Protein AF-A0A2D0NG45-F1 (afdb_monomer)

Solvent-accessible surface area (backbone atoms only — not comparable to full-atom values): 12775 Å² total; per-residue (Å²): 138,82,84,79,79,79,80,76,73,77,79,76,79,63,50,71,65,56,56,46,46,62,44,30,75,72,73,45,82,71,56,93,88,76,70,58,98,62,49,71,44,43,35,77,90,55,37,21,38,36,38,49,46,68,80,53,95,92,46,55,39,34,43,38,39,36,26,53,42,72,30,75,86,56,27,34,40,38,42,38,33,40,39,36,34,74,92,72,42,72,50,77,46,76,50,39,29,43,33,50,67,84,65,83,57,78,44,82,49,59,64,80,76,32,43,61,94,76,59,77,73,78,31,42,72,60,64,62,46,58,57,52,50,60,73,45,43,69,57,42,19,74,74,72,68,34,88,83,57,49,73,67,54,55,47,60,63,34,40,44,85,42,73,48,74,35,70,66,80,64,48,34,41,35,33,73,44,77,38,60,65,63,63,49,74,76,41,91,66,55,70,75,60,43,50,42,63,72,60,50,56,44,69,47,57,24,42,57,38,38,83,80,64,24,38,36,79,111

Radius of gyration: 21.68 Å; Cα contacts (8 Å, |Δi|>4): 377; chains: 1; bounding box: 65×56×52 Å

Structure (mmCIF, N/CA/C/O backbone):
data_AF-A0A2D0NG45-F1
#
_entry.id   AF-A0A2D0NG45-F1
#
loop_
_atom_site.group_PDB
_atom_site.id
_atom_site.type_symbol
_atom_site.label_atom_id
_atom_site.label_alt_id
_atom_site.label_comp_id
_atom_site.label_asym_id
_atom_site.label_entity_id
_atom_site.label_seq_id
_atom_site.pdbx_PDB_ins_code
_atom_site.Cartn_x
_atom_site.Cartn_y
_atom_site.Cartn_z
_atom_site.occupancy
_atom_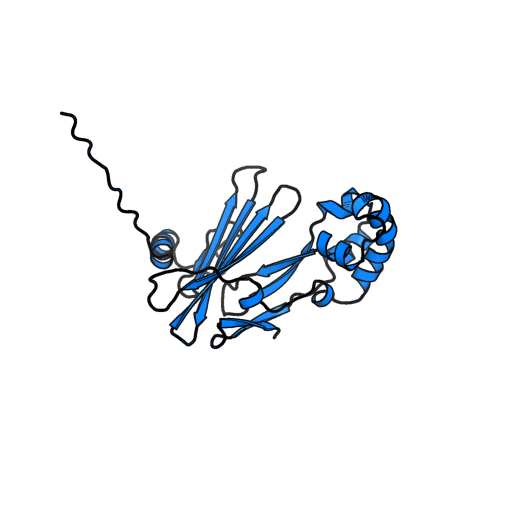site.B_iso_or_equiv
_atom_site.auth_seq_id
_atom_site.auth_comp_id
_atom_site.auth_asym_id
_atom_site.auth_atom_id
_atom_site.pdbx_PDB_model_num
ATOM 1 N N . MET A 1 1 ? -47.479 38.203 6.659 1.00 36.50 1 MET A N 1
ATOM 2 C CA . MET A 1 1 ? -46.728 37.553 7.752 1.00 36.50 1 MET A CA 1
ATOM 3 C C . MET A 1 1 ? -46.533 36.099 7.355 1.00 36.50 1 MET A C 1
ATOM 5 O O . MET A 1 1 ? -47.468 35.320 7.465 1.00 36.50 1 MET A O 1
ATOM 9 N N . ILE A 1 2 ? -45.390 35.780 6.748 1.00 37.22 2 ILE A N 1
ATOM 10 C CA . ILE A 1 2 ? -45.060 34.430 6.272 1.00 37.22 2 ILE A CA 1
ATOM 11 C C . ILE A 1 2 ? -44.256 33.771 7.392 1.00 37.22 2 ILE A C 1
ATOM 13 O O . ILE A 1 2 ? -43.159 34.231 7.702 1.00 37.22 2 ILE A O 1
ATOM 17 N N . LEU A 1 3 ? -44.827 32.751 8.038 1.00 32.59 3 LEU A N 1
ATOM 18 C CA . LEU A 1 3 ? -44.080 31.882 8.944 1.00 32.59 3 LEU A CA 1
ATOM 19 C C . LEU A 1 3 ? -43.111 31.044 8.101 1.00 32.59 3 LEU A C 1
ATOM 21 O O . LEU A 1 3 ? -43.517 30.101 7.426 1.00 32.59 3 LEU A O 1
ATOM 25 N N . LEU A 1 4 ? -41.830 31.402 8.143 1.00 34.19 4 LEU A N 1
ATOM 26 C CA . LEU A 1 4 ? -40.734 30.524 7.750 1.00 34.19 4 LEU A CA 1
ATOM 27 C C . LEU A 1 4 ? -40.614 29.428 8.814 1.00 34.19 4 LEU A C 1
ATOM 29 O O . LEU A 1 4 ? -40.060 29.651 9.888 1.00 34.19 4 LEU A O 1
ATOM 33 N N . PHE A 1 5 ? -41.157 28.246 8.524 1.00 33.88 5 PHE A N 1
ATOM 34 C CA . PHE A 1 5 ? -40.778 27.035 9.243 1.00 33.88 5 PHE A CA 1
ATOM 35 C C . PHE A 1 5 ? -39.359 26.668 8.812 1.00 33.88 5 PHE A C 1
ATOM 37 O O . PHE A 1 5 ? -39.148 26.069 7.759 1.00 33.88 5 PHE A O 1
ATOM 44 N N . SER A 1 6 ? -38.378 27.051 9.628 1.00 31.81 6 SER A N 1
ATOM 45 C CA . SER A 1 6 ? -37.052 26.444 9.593 1.00 31.81 6 SER A CA 1
ATOM 46 C C . SER A 1 6 ? -37.212 24.966 9.925 1.00 31.81 6 SER A C 1
ATOM 48 O O . SER A 1 6 ? -37.380 24.591 11.085 1.00 31.81 6 SER A O 1
ATOM 50 N N . ILE A 1 7 ? -37.189 24.120 8.899 1.00 34.59 7 ILE A N 1
ATOM 51 C CA . ILE A 1 7 ? -37.040 22.680 9.072 1.00 34.59 7 ILE A CA 1
ATOM 52 C C . ILE A 1 7 ? -35.588 22.471 9.504 1.00 34.59 7 ILE A C 1
ATOM 54 O O . ILE A 1 7 ? -34.683 22.345 8.685 1.00 34.59 7 ILE A O 1
ATOM 58 N N . HIS A 1 8 ? -35.344 22.505 10.811 1.00 29.56 8 HIS A N 1
ATOM 59 C CA . HIS A 1 8 ? -34.147 21.903 11.369 1.00 29.56 8 HIS A CA 1
ATOM 60 C C . HIS A 1 8 ? -34.310 20.396 11.213 1.00 29.56 8 HIS A C 1
ATOM 62 O O . HIS A 1 8 ? -34.941 19.751 12.042 1.00 29.56 8 HIS A O 1
ATOM 68 N N . THR A 1 9 ? -33.781 19.828 10.131 1.00 33.53 9 THR A N 1
ATOM 69 C CA . THR A 1 9 ? -33.411 18.415 10.142 1.00 33.53 9 THR A CA 1
ATOM 70 C C . THR A 1 9 ? -32.289 18.279 11.166 1.00 33.53 9 THR A C 1
ATOM 72 O O . THR A 1 9 ? -31.204 18.813 10.915 1.00 33.53 9 THR A O 1
ATOM 75 N N . PRO A 1 10 ? -32.513 17.638 12.329 1.00 35.47 10 PRO A N 1
ATOM 76 C CA . PRO A 1 10 ? -31.404 17.273 13.187 1.00 35.47 10 PRO A CA 1
ATOM 77 C C . PRO A 1 10 ? -30.488 16.385 12.348 1.00 35.47 10 PRO A C 1
ATOM 79 O O . PRO A 1 10 ? -30.903 15.336 11.855 1.00 35.47 10 PRO A O 1
ATOM 82 N N . GLY A 1 11 ? -29.263 16.851 12.114 1.00 31.38 11 GLY A N 1
ATOM 83 C CA . GLY A 1 11 ? -28.215 16.006 11.573 1.00 31.38 11 GLY A CA 1
ATOM 84 C C . GLY A 1 11 ? -27.980 14.904 12.591 1.00 31.38 11 GLY A C 1
ATOM 85 O O . GLY A 1 11 ? -27.316 15.128 13.599 1.00 31.38 11 GLY A O 1
ATOM 86 N N . PHE A 1 12 ? -28.583 13.739 12.374 1.00 35.41 12 PHE A N 1
ATOM 87 C CA . PHE A 1 12 ? -28.222 12.545 13.111 1.00 35.41 12 PHE A CA 1
ATOM 88 C C . PHE A 1 12 ? -26.786 12.222 12.706 1.00 35.41 12 PHE A C 1
ATOM 90 O O . PHE A 1 12 ? -26.551 11.626 11.657 1.00 35.41 12 PHE A O 1
ATOM 97 N N . SER A 1 13 ? -25.811 12.637 13.515 1.00 36.00 13 SER A N 1
ATOM 98 C CA . SER A 1 13 ? -24.505 11.992 13.494 1.00 36.00 13 SER A CA 1
ATOM 99 C C . SER A 1 13 ? -24.720 10.589 14.060 1.00 36.00 13 SER A C 1
ATOM 101 O O . SER A 1 13 ? -24.545 10.361 15.255 1.00 36.00 13 SER A O 1
ATOM 103 N N . GLN A 1 14 ? -25.200 9.661 13.234 1.00 41.62 14 GLN A N 1
ATOM 104 C CA . GLN A 1 14 ? -25.139 8.253 13.598 1.00 41.62 14 GLN A CA 1
ATOM 105 C C . GLN A 1 14 ? -23.666 7.924 13.782 1.00 41.62 14 GLN A C 1
ATOM 107 O O . GLN A 1 14 ? -22.836 8.224 12.916 1.00 41.62 14 GLN A O 1
ATOM 112 N N . ASN A 1 15 ? -23.324 7.373 14.942 1.00 48.88 15 ASN A N 1
ATOM 113 C CA . ASN A 1 15 ? -21.961 6.921 15.150 1.00 48.88 15 ASN A CA 1
ATOM 114 C C . ASN A 1 15 ? -21.690 5.812 14.106 1.00 48.88 15 ASN A C 1
ATOM 116 O O . ASN A 1 15 ? -22.602 5.065 13.754 1.00 48.88 15 ASN A O 1
ATOM 120 N N . ILE A 1 16 ? -20.470 5.701 13.571 1.00 51.16 16 ILE A N 1
ATOM 121 C CA . ILE A 1 16 ? -20.185 4.742 12.487 1.00 51.16 16 ILE A CA 1
ATOM 122 C C . ILE A 1 16 ? -20.578 3.301 12.851 1.00 51.16 16 ILE A C 1
ATOM 124 O O . ILE A 1 16 ? -21.025 2.565 11.985 1.00 51.16 16 ILE A O 1
ATOM 128 N N . LEU A 1 17 ? -20.512 2.921 14.131 1.00 54.88 17 LEU A N 1
ATOM 129 C CA . LEU A 1 17 ? -21.015 1.634 14.607 1.00 54.88 17 LEU A CA 1
ATOM 130 C C . LEU A 1 17 ? -22.538 1.545 14.549 1.00 54.88 17 LEU A C 1
ATOM 132 O O . LEU A 1 17 ? -23.020 0.505 14.163 1.00 54.88 17 LEU A O 1
ATOM 136 N N . GLU A 1 18 ? -23.301 2.592 14.867 1.00 52.44 18 GLU A N 1
ATOM 137 C CA . GLU A 1 18 ? -24.770 2.581 14.718 1.00 52.44 18 GLU A CA 1
ATOM 138 C C . GLU A 1 18 ? -25.193 2.467 13.250 1.00 52.44 18 GLU A C 1
ATOM 140 O O . GLU A 1 18 ? -26.093 1.696 12.925 1.00 52.44 18 GLU A O 1
ATOM 145 N N . ALA A 1 19 ? -24.522 3.193 12.351 1.00 53.78 19 ALA A N 1
ATOM 146 C CA . ALA A 1 19 ? -24.776 3.092 10.915 1.00 53.78 19 ALA A CA 1
ATOM 147 C C . ALA A 1 19 ? -24.388 1.709 10.365 1.00 53.78 19 ALA A C 1
ATOM 149 O O . ALA A 1 19 ? -25.093 1.158 9.518 1.00 53.78 19 ALA A O 1
ATOM 150 N N . LEU A 1 20 ? -23.284 1.137 10.856 1.00 58.19 20 LEU A N 1
ATOM 151 C CA . LEU A 1 20 ? -22.870 -0.218 10.507 1.00 58.19 20 LEU A CA 1
ATOM 152 C C . LEU A 1 20 ? -23.780 -1.276 11.146 1.00 58.19 20 LEU A C 1
ATOM 154 O O . LEU A 1 20 ? -24.064 -2.247 10.471 1.00 58.19 20 LEU A O 1
ATOM 158 N N . THR A 1 21 ? -24.302 -1.082 12.361 1.00 60.78 21 THR A N 1
ATOM 159 C CA . THR A 1 21 ? -25.275 -1.984 13.010 1.00 60.78 21 THR A CA 1
ATOM 160 C C . THR A 1 21 ? -26.594 -2.016 12.262 1.00 60.78 21 THR A C 1
ATOM 162 O O . THR A 1 21 ? -27.093 -3.095 11.975 1.00 60.78 21 THR A O 1
ATOM 165 N N . LEU A 1 22 ? -27.119 -0.863 11.845 1.00 55.16 22 LEU A N 1
ATOM 166 C CA . LEU A 1 22 ? -28.322 -0.824 11.010 1.00 55.16 22 LEU A CA 1
ATOM 167 C C . LEU A 1 22 ? -28.127 -1.559 9.680 1.00 55.16 22 LEU A C 1
ATOM 169 O O . LEU A 1 22 ? -29.061 -2.169 9.168 1.00 55.16 22 LEU A O 1
ATOM 173 N N . LYS A 1 23 ? -26.921 -1.500 9.105 1.00 55.75 23 LYS A N 1
ATOM 174 C CA . LYS A 1 23 ? -26.601 -2.254 7.893 1.00 55.75 23 LYS A CA 1
ATOM 175 C C . LYS A 1 23 ? -26.339 -3.740 8.170 1.00 55.75 23 LYS A C 1
ATOM 177 O O . LYS A 1 23 ? -26.770 -4.560 7.375 1.00 55.75 23 LYS A O 1
ATOM 182 N N . ASP A 1 24 ? -25.685 -4.095 9.268 1.00 58.16 24 ASP A N 1
ATOM 183 C CA . ASP A 1 24 ? -25.465 -5.482 9.704 1.00 58.16 24 ASP A CA 1
ATOM 184 C C . ASP A 1 24 ? -26.805 -6.200 9.926 1.00 58.16 24 ASP A C 1
ATOM 186 O O . ASP A 1 24 ? -27.010 -7.304 9.444 1.00 58.16 24 ASP A O 1
ATOM 190 N N . GLU A 1 25 ? -27.789 -5.519 10.518 1.00 59.47 25 GLU A N 1
ATOM 191 C CA . GLU A 1 25 ? -29.164 -6.025 10.644 1.00 59.47 25 GLU A CA 1
ATOM 192 C C . GLU A 1 25 ? -29.860 -6.250 9.285 1.00 59.47 25 GLU A C 1
ATOM 194 O O . GLU A 1 25 ? -30.754 -7.090 9.183 1.00 59.47 25 GLU A O 1
ATOM 199 N N . LEU A 1 26 ? -29.463 -5.514 8.239 1.00 57.31 26 LEU A N 1
ATOM 200 C CA . LEU A 1 26 ? -30.004 -5.635 6.878 1.00 57.31 26 LEU A CA 1
ATOM 201 C C . LEU A 1 26 ? -29.315 -6.730 6.051 1.00 57.31 26 LEU A C 1
ATOM 203 O O . LEU A 1 26 ? -29.982 -7.372 5.241 1.00 57.31 26 LEU A O 1
ATOM 207 N N . PHE A 1 27 ? -28.002 -6.911 6.214 1.00 56.34 27 PHE A N 1
ATOM 208 C CA . PHE A 1 27 ? -27.191 -7.836 5.410 1.00 56.34 27 PHE A CA 1
ATOM 209 C C . PHE A 1 27 ? -26.902 -9.172 6.115 1.00 56.34 27 PHE A C 1
ATOM 211 O O . PHE A 1 27 ? -26.646 -10.162 5.434 1.00 56.34 27 PHE A O 1
ATOM 218 N N . GLY A 1 28 ? -27.019 -9.225 7.444 1.00 54.75 28 GLY A N 1
ATOM 219 C CA . GLY A 1 28 ? -26.651 -10.371 8.275 1.00 54.75 28 GLY A CA 1
ATOM 220 C C . GLY A 1 28 ? -25.153 -10.428 8.598 1.00 54.75 28 GLY A C 1
ATOM 221 O O . GLY A 1 28 ? -24.341 -9.755 7.967 1.00 54.75 28 GLY A O 1
ATOM 222 N N . GLU A 1 29 ? -24.793 -11.255 9.588 1.00 58.62 29 GLU A N 1
ATOM 223 C CA . GLU A 1 29 ? -23.395 -11.495 9.975 1.00 58.62 29 GLU A CA 1
ATOM 224 C C . GLU A 1 29 ? -22.628 -12.128 8.801 1.00 58.62 29 GLU A C 1
ATOM 226 O O . GLU A 1 29 ? -23.109 -13.074 8.173 1.00 58.62 29 GLU A O 1
ATOM 231 N N . TYR A 1 30 ? -21.425 -11.627 8.508 1.00 52.31 30 TYR A N 1
ATOM 232 C CA . TYR A 1 30 ? -20.577 -12.200 7.463 1.00 52.31 30 TYR A CA 1
ATOM 233 C C . TYR A 1 30 ? -20.216 -13.667 7.754 1.00 52.31 30 TYR A C 1
ATOM 235 O O . TYR A 1 30 ? -19.603 -13.983 8.779 1.00 52.31 30 TYR A O 1
ATOM 243 N N . VAL A 1 31 ? -20.514 -14.552 6.796 1.00 56.91 31 VAL A N 1
ATOM 244 C CA . VAL A 1 31 ? -20.106 -15.963 6.803 1.00 56.91 31 VAL A CA 1
ATOM 245 C C . VAL A 1 31 ? -19.063 -16.203 5.711 1.00 56.91 31 VAL A C 1
ATOM 247 O O . VAL A 1 31 ? -19.275 -15.943 4.526 1.00 56.91 31 VAL A O 1
ATOM 250 N N . GLU A 1 32 ? -17.901 -16.708 6.121 1.00 48.88 32 GLU A N 1
ATOM 251 C CA . GLU A 1 32 ? -16.775 -16.975 5.226 1.00 48.88 32 GLU A CA 1
ATOM 252 C C . GLU A 1 32 ? -17.145 -18.007 4.146 1.00 48.88 32 GLU A C 1
ATOM 254 O O . GLU A 1 32 ? -17.607 -19.103 4.456 1.00 48.88 32 GLU A O 1
ATOM 259 N N . GLY A 1 33 ? -16.911 -17.657 2.875 1.00 50.66 33 GLY A N 1
ATOM 260 C CA . GLY A 1 33 ? -17.204 -18.512 1.718 1.00 50.66 33 GLY A CA 1
ATOM 261 C C . GLY A 1 33 ? -18.573 -18.286 1.065 1.00 50.66 33 GLY A C 1
ATOM 262 O O . GLY A 1 33 ? -18.826 -18.868 0.012 1.00 50.66 33 GLY A O 1
ATOM 263 N N . GLU A 1 34 ? -19.423 -17.431 1.640 1.00 51.91 34 GLU A N 1
ATOM 264 C CA . GLU A 1 34 ? -20.732 -17.083 1.063 1.00 51.91 34 GLU A CA 1
ATOM 265 C C . GLU A 1 34 ? -20.723 -15.761 0.280 1.00 51.91 34 GLU A C 1
ATOM 267 O O . GLU A 1 34 ? -21.622 -15.526 -0.525 1.00 51.91 34 GLU A O 1
ATOM 272 N N . ALA A 1 35 ? -19.697 -14.923 0.469 1.00 53.97 35 ALA A N 1
ATOM 273 C CA . ALA A 1 35 ? -19.588 -13.626 -0.192 1.00 53.97 35 ALA A CA 1
ATOM 274 C C . ALA A 1 35 ? -18.710 -13.674 -1.453 1.00 53.97 35 ALA A C 1
ATOM 276 O O . ALA A 1 35 ? -17.669 -14.332 -1.513 1.00 53.97 35 ALA A O 1
ATOM 277 N N . THR A 1 36 ? -19.132 -12.929 -2.464 1.00 57.03 36 THR A N 1
ATOM 278 C CA . THR A 1 36 ? -18.406 -12.650 -3.701 1.00 57.03 36 THR A CA 1
ATOM 279 C C . THR A 1 36 ? -17.591 -11.362 -3.576 1.00 57.03 36 THR A C 1
ATOM 281 O O . THR A 1 36 ? -17.810 -10.547 -2.684 1.00 57.03 36 THR A O 1
ATOM 284 N N . SER A 1 37 ? -16.670 -11.121 -4.515 1.00 58.72 37 SER A N 1
ATOM 285 C CA . SER A 1 37 ? -15.814 -9.921 -4.529 1.00 58.72 37 SER A CA 1
ATOM 286 C C . SER A 1 37 ? -16.565 -8.588 -4.686 1.00 58.72 37 SER A C 1
ATOM 288 O O . SER A 1 37 ? -15.933 -7.535 -4.702 1.00 58.72 37 SER A O 1
ATOM 290 N N . THR A 1 38 ? -17.884 -8.619 -4.891 1.00 64.19 38 THR A N 1
ATOM 291 C CA . THR A 1 38 ? -18.733 -7.433 -5.073 1.00 64.19 38 THR A CA 1
ATOM 292 C C . THR A 1 38 ? -19.719 -7.205 -3.934 1.00 64.19 38 THR A C 1
ATOM 294 O O . THR A 1 38 ? -20.451 -6.214 -3.960 1.00 64.19 38 THR A O 1
ATOM 297 N N . ASP A 1 39 ? -19.765 -8.105 -2.953 1.00 62.44 39 ASP A N 1
ATOM 298 C CA . ASP A 1 39 ? -20.687 -7.975 -1.832 1.00 62.44 39 ASP A CA 1
ATOM 299 C C . ASP A 1 39 ? -20.207 -6.916 -0.835 1.00 62.44 39 ASP A C 1
ATOM 301 O O . ASP A 1 39 ? -19.023 -6.595 -0.729 1.00 62.44 39 ASP A O 1
ATOM 305 N N . THR A 1 40 ? -21.156 -6.324 -0.109 1.00 74.81 40 THR A N 1
ATOM 306 C CA . THR A 1 40 ? -20.827 -5.479 1.043 1.00 74.81 40 THR A CA 1
ATOM 307 C C . THR A 1 40 ? -20.609 -6.387 2.243 1.00 74.81 40 THR A C 1
ATOM 309 O O . THR A 1 40 ? -21.522 -7.110 2.632 1.00 74.81 40 THR A O 1
ATOM 312 N N . ILE A 1 41 ? -19.420 -6.331 2.836 1.00 67.75 41 ILE A N 1
ATOM 313 C CA . ILE A 1 41 ? -19.073 -7.093 4.034 1.00 67.75 41 ILE A CA 1
ATOM 314 C C . ILE A 1 41 ? -19.123 -6.154 5.231 1.00 67.75 41 ILE A C 1
ATOM 316 O O . ILE A 1 41 ? -18.505 -5.087 5.240 1.00 67.75 41 ILE A O 1
ATOM 320 N N . ILE A 1 42 ? -19.843 -6.570 6.266 1.00 74.12 42 ILE A N 1
ATOM 321 C CA . ILE A 1 42 ? -19.881 -5.888 7.554 1.00 74.12 42 ILE A CA 1
ATOM 322 C C . ILE A 1 42 ? -19.556 -6.935 8.609 1.00 74.12 42 ILE A C 1
ATOM 324 O O . ILE A 1 42 ? -20.265 -7.921 8.756 1.00 74.12 42 ILE A O 1
ATOM 328 N N . ASP A 1 43 ? -18.445 -6.741 9.312 1.00 67.44 43 ASP A N 1
ATOM 329 C CA . ASP A 1 43 ? -18.022 -7.606 10.408 1.00 67.44 43 ASP A CA 1
ATOM 330 C C . ASP A 1 43 ? -17.783 -6.727 11.632 1.00 67.44 43 ASP A C 1
ATOM 332 O O . ASP A 1 43 ? -16.671 -6.285 11.943 1.00 67.44 43 ASP A O 1
ATOM 336 N N . LEU A 1 44 ? -18.878 -6.425 12.330 1.00 70.00 44 LEU A N 1
ATOM 337 C CA . LEU A 1 44 ? -18.851 -5.585 13.524 1.00 70.00 44 LEU A CA 1
ATOM 338 C C . LEU A 1 44 ? -17.991 -6.176 14.638 1.00 70.00 44 LEU A C 1
ATOM 340 O O . LEU A 1 44 ? -17.405 -5.429 15.426 1.00 70.00 44 LEU A O 1
ATOM 344 N N . ARG A 1 45 ? -17.916 -7.509 14.715 1.00 70.06 45 ARG A N 1
ATOM 345 C CA . ARG A 1 45 ? -17.162 -8.219 15.746 1.00 70.06 45 ARG A CA 1
ATOM 346 C C . ARG A 1 45 ? -15.666 -7.967 15.602 1.00 70.06 45 ARG A C 1
ATOM 348 O O . ARG A 1 45 ? -14.996 -7.765 16.615 1.00 70.06 45 ARG A O 1
ATOM 355 N N . ASN A 1 46 ? -15.163 -7.963 14.371 1.00 69.62 46 ASN A N 1
ATOM 356 C CA . ASN A 1 46 ? -13.765 -7.660 14.070 1.00 69.62 46 ASN A CA 1
ATOM 357 C C . ASN A 1 46 ? -13.527 -6.176 13.743 1.00 69.62 46 ASN A C 1
ATOM 359 O O . ASN A 1 46 ? -12.387 -5.764 13.549 1.00 69.62 46 ASN A O 1
ATOM 363 N N . GLY A 1 47 ? -14.583 -5.356 13.744 1.00 75.31 47 GLY A N 1
ATOM 364 C CA . GLY A 1 47 ? -14.496 -3.927 13.463 1.00 75.31 47 GLY A CA 1
ATOM 365 C C . GLY A 1 47 ? -14.110 -3.640 12.014 1.00 75.31 47 GLY A C 1
ATOM 366 O O . GLY A 1 47 ? -13.367 -2.688 11.772 1.00 75.31 47 GLY A O 1
ATOM 367 N N . TYR A 1 48 ? -14.588 -4.467 11.083 1.00 80.75 48 TYR A N 1
ATOM 368 C CA . TYR A 1 48 ? -14.258 -4.410 9.666 1.00 80.75 48 TYR A CA 1
ATOM 369 C C . TYR A 1 48 ? -15.481 -4.086 8.801 1.00 80.75 48 TYR A C 1
ATOM 371 O O . TYR A 1 48 ? -16.610 -4.494 9.084 1.00 80.75 48 TYR A O 1
ATOM 379 N N . TYR A 1 49 ? -15.237 -3.343 7.728 1.00 81.88 49 TYR A N 1
ATOM 380 C CA . TYR A 1 49 ? -16.212 -3.010 6.700 1.00 81.88 49 TYR A CA 1
ATOM 381 C C . TYR A 1 49 ? -15.549 -3.067 5.329 1.00 81.88 49 TYR A C 1
ATOM 383 O O . TYR A 1 49 ? -14.449 -2.546 5.158 1.00 81.88 49 TYR A O 1
ATOM 391 N N . GLU A 1 50 ? -16.254 -3.610 4.345 1.00 79.44 50 GLU A N 1
ATOM 392 C CA . GLU A 1 50 ? -15.892 -3.551 2.936 1.00 79.44 50 GLU A CA 1
ATOM 393 C C . GLU A 1 50 ? -17.131 -3.266 2.093 1.00 79.44 50 GLU A C 1
ATOM 395 O O . GLU A 1 50 ? -18.204 -3.819 2.324 1.00 79.44 50 GLU A O 1
ATOM 400 N N . ALA A 1 51 ? -16.993 -2.394 1.101 1.00 82.44 51 ALA A N 1
ATOM 401 C CA . ALA A 1 51 ? -18.031 -2.181 0.110 1.00 82.44 51 ALA A CA 1
ATOM 402 C C . ALA A 1 51 ? -17.444 -1.949 -1.271 1.00 82.44 51 ALA A C 1
ATOM 404 O O . ALA A 1 51 ? -16.593 -1.075 -1.474 1.00 82.44 51 ALA A O 1
ATOM 405 N N . TYR A 1 52 ? -17.997 -2.683 -2.224 1.00 79.25 52 TYR A N 1
ATOM 406 C CA . TYR A 1 52 ? -17.774 -2.492 -3.639 1.00 79.25 52 TYR A CA 1
ATOM 407 C C . TYR A 1 52 ? -18.865 -1.596 -4.236 1.00 79.25 52 TYR A C 1
ATOM 409 O O . TYR A 1 52 ? -20.052 -1.737 -3.945 1.00 79.25 52 TYR A O 1
ATOM 417 N N . ALA A 1 53 ? -18.463 -0.660 -5.089 1.00 79.94 53 ALA A N 1
ATOM 418 C CA . ALA A 1 53 ? -19.368 0.138 -5.899 1.00 79.94 53 ALA A CA 1
ATOM 419 C C . ALA A 1 53 ? -18.889 0.145 -7.353 1.00 79.94 53 ALA A C 1
ATOM 421 O O . ALA A 1 53 ? -17.747 0.505 -7.635 1.00 79.94 53 ALA A O 1
ATOM 422 N N . SER A 1 54 ? -19.790 -0.199 -8.272 1.00 74.44 54 SER A N 1
ATOM 423 C CA . SER A 1 54 ? -19.629 0.027 -9.708 1.00 74.44 54 SER A CA 1
ATOM 424 C C . SER A 1 54 ? -20.714 0.997 -10.158 1.00 74.44 54 SER A C 1
ATOM 426 O O . SER A 1 54 ? -21.887 0.791 -9.844 1.00 74.44 54 SER A O 1
ATOM 428 N N . LEU A 1 55 ? -20.332 2.078 -10.841 1.00 66.62 55 LEU A N 1
ATOM 429 C CA . LEU A 1 55 ? -21.289 3.095 -11.291 1.00 66.62 55 LEU A CA 1
ATOM 430 C C . LEU A 1 55 ? -21.985 2.738 -12.619 1.00 66.62 55 LEU A C 1
ATOM 432 O O . LEU A 1 55 ? -22.862 3.485 -13.043 1.00 66.62 55 LEU A O 1
ATOM 436 N N . GLY A 1 56 ? -21.680 1.575 -13.210 1.00 55.53 56 GLY A N 1
ATOM 437 C CA . GLY A 1 56 ? -22.253 1.127 -14.478 1.00 55.53 56 GLY A CA 1
ATOM 438 C C . GLY A 1 56 ? -21.304 0.248 -15.297 1.00 55.53 56 GLY A C 1
ATOM 439 O O . GLY A 1 56 ? -20.202 -0.106 -14.871 1.00 55.53 56 GLY A O 1
ATOM 440 N N . ALA A 1 57 ? -21.758 -0.163 -16.483 1.00 49.59 57 ALA A N 1
ATOM 441 C CA . ALA A 1 57 ? -20.955 -0.968 -17.400 1.00 49.59 57 ALA A CA 1
ATOM 442 C C . ALA A 1 57 ? -19.875 -0.092 -18.053 1.00 49.59 57 ALA A C 1
ATOM 444 O O . ALA A 1 57 ? -20.190 0.772 -18.867 1.00 49.59 57 ALA A O 1
ATOM 445 N N . GLY A 1 58 ? -18.610 -0.340 -17.705 1.00 57.06 58 GLY A N 1
ATOM 446 C CA . GLY A 1 58 ? -17.487 0.488 -18.148 1.00 57.06 58 GLY A CA 1
ATOM 447 C C . GLY A 1 58 ? -17.270 1.733 -17.290 1.00 57.06 58 GLY A C 1
ATOM 448 O O . GLY A 1 58 ? -16.725 2.703 -17.801 1.00 57.06 58 GLY A O 1
ATOM 449 N N . ASP A 1 59 ? -17.688 1.713 -16.019 1.00 59.66 59 ASP A N 1
ATOM 450 C CA . ASP A 1 59 ? -17.472 2.809 -15.074 1.00 59.66 59 ASP A CA 1
ATOM 451 C C . ASP A 1 59 ? -16.346 2.550 -14.061 1.00 59.66 59 ASP A C 1
ATOM 453 O O . ASP A 1 59 ? -15.891 1.420 -13.864 1.00 59.66 59 ASP A O 1
ATOM 457 N N . LYS A 1 60 ? -15.921 3.624 -13.379 1.00 62.22 60 LYS A N 1
ATOM 458 C CA . LYS A 1 60 ? -14.963 3.572 -12.269 1.00 62.22 60 LYS A CA 1
ATOM 459 C C . LYS A 1 60 ? -15.467 2.619 -11.184 1.00 62.22 60 LYS A C 1
ATOM 461 O O . LYS A 1 60 ? -16.506 2.862 -10.566 1.00 62.22 60 LYS A O 1
ATOM 466 N N . THR A 1 61 ? -14.711 1.559 -10.920 1.00 71.88 61 THR A N 1
ATOM 467 C CA . THR A 1 61 ? -14.964 0.658 -9.791 1.00 71.88 61 THR A CA 1
ATOM 468 C C . THR A 1 61 ? -14.295 1.209 -8.544 1.00 71.88 61 THR A C 1
ATOM 470 O O . THR A 1 61 ? -13.123 1.590 -8.602 1.00 71.88 61 THR A O 1
ATOM 473 N N . ILE A 1 62 ? -15.014 1.229 -7.424 1.00 79.25 62 ILE A N 1
ATOM 474 C CA . ILE A 1 62 ? -14.506 1.710 -6.142 1.00 79.25 62 ILE A CA 1
ATOM 475 C C . ILE A 1 62 ? -14.653 0.607 -5.097 1.00 79.25 62 ILE A C 1
ATOM 477 O O . ILE A 1 62 ? -15.764 0.152 -4.834 1.00 79.25 62 ILE A O 1
ATOM 481 N N . LEU A 1 63 ? -13.545 0.230 -4.466 1.00 82.25 63 LEU A N 1
ATOM 482 C CA . LEU A 1 63 ? -13.524 -0.597 -3.264 1.00 82.25 63 LEU A CA 1
ATOM 483 C C . LEU A 1 63 ? -13.226 0.303 -2.066 1.00 82.25 63 LEU A C 1
ATOM 485 O O . LEU A 1 63 ? -12.267 1.072 -2.087 1.00 82.25 63 LEU A O 1
ATOM 489 N N . ARG A 1 64 ? -14.051 0.220 -1.026 1.00 85.56 64 ARG A N 1
ATOM 490 C CA . ARG A 1 64 ? -13.839 0.931 0.238 1.00 85.56 64 ARG A CA 1
ATOM 491 C C . ARG A 1 64 ? -13.699 -0.086 1.346 1.00 85.56 64 ARG A C 1
ATOM 493 O O . ARG A 1 64 ? -14.596 -0.907 1.494 1.00 85.56 64 ARG A O 1
ATOM 500 N N . GLN A 1 65 ? -12.639 0.007 2.134 1.00 87.62 65 GLN A N 1
ATOM 501 C CA . GLN A 1 65 ? -12.459 -0.834 3.311 1.00 87.62 65 GLN A CA 1
ATOM 502 C C . GLN A 1 65 ? -12.243 0.040 4.542 1.00 87.62 65 GLN A C 1
ATOM 504 O O . GLN A 1 65 ? -11.712 1.148 4.450 1.00 87.62 65 GLN A O 1
ATOM 509 N N . ALA A 1 66 ? -12.653 -0.452 5.704 1.00 87.56 66 ALA A N 1
ATOM 510 C CA . ALA A 1 66 ? -12.349 0.169 6.979 1.00 87.56 66 ALA A CA 1
ATOM 511 C C . ALA A 1 66 ? -12.060 -0.895 8.039 1.00 87.56 66 ALA A C 1
ATOM 513 O O . ALA A 1 66 ? -12.725 -1.925 8.073 1.00 87.56 66 ALA A O 1
ATOM 514 N N . ALA A 1 67 ? -11.086 -0.631 8.910 1.00 89.81 67 ALA A N 1
ATOM 515 C CA . ALA A 1 67 ? -10.719 -1.511 10.016 1.00 89.81 67 ALA A CA 1
ATOM 516 C C . ALA A 1 67 ? -10.462 -0.706 11.295 1.00 89.81 67 ALA A C 1
ATOM 518 O O . ALA A 1 67 ? -9.822 0.351 11.268 1.00 89.81 67 ALA A O 1
ATOM 519 N N . ILE A 1 68 ? -10.957 -1.214 12.424 1.00 89.38 68 ILE A N 1
ATOM 520 C CA . ILE A 1 68 ? -10.781 -0.616 13.749 1.00 89.38 68 ILE A CA 1
ATOM 521 C C . ILE A 1 68 ? -9.678 -1.347 14.517 1.00 89.38 68 ILE A C 1
ATOM 523 O O . ILE A 1 68 ? -9.754 -2.540 14.789 1.00 89.38 68 ILE A O 1
ATOM 527 N N . PHE A 1 69 ? -8.696 -0.583 14.981 1.00 91.88 69 PHE A N 1
ATOM 528 C CA . PHE A 1 69 ? -7.617 -1.034 15.846 1.00 91.88 69 PHE A CA 1
ATOM 529 C C . PHE A 1 69 ? -7.850 -0.510 17.266 1.00 91.88 69 PHE A C 1
ATOM 531 O O . PHE A 1 69 ? -8.053 0.685 17.493 1.00 91.88 69 PHE A O 1
ATOM 538 N N . HIS A 1 70 ? -7.857 -1.412 18.244 1.00 91.88 70 HIS A N 1
ATOM 539 C CA . HIS A 1 70 ? -8.130 -1.073 19.640 1.00 91.88 70 HIS A CA 1
ATOM 540 C C . HIS A 1 70 ? -6.850 -0.713 20.400 1.00 91.88 70 HIS A C 1
ATOM 542 O O . HIS A 1 70 ? -5.925 -1.527 20.469 1.00 91.88 70 HIS A O 1
ATOM 548 N N . ASN A 1 71 ? -6.840 0.461 21.037 1.00 94.81 71 ASN A N 1
ATOM 549 C CA . ASN A 1 71 ? -5.694 0.966 21.794 1.00 94.81 71 ASN A CA 1
ATOM 550 C C . ASN A 1 71 ? -5.769 0.586 23.271 1.00 94.81 71 ASN A C 1
ATOM 552 O O . ASN A 1 71 ? -6.847 0.368 23.829 1.00 94.81 71 ASN A O 1
ATOM 556 N N . GLN A 1 72 ? -4.611 0.556 23.932 1.00 95.38 72 GLN A N 1
ATOM 557 C CA . GLN A 1 72 ? -4.519 0.204 25.351 1.00 95.38 72 GLN A CA 1
ATOM 558 C C . GLN A 1 72 ? -5.229 1.214 26.271 1.00 95.38 72 GLN A C 1
ATOM 560 O O . GLN A 1 72 ? -5.749 0.835 27.318 1.00 95.38 72 GLN A O 1
ATOM 565 N N . ASP A 1 73 ? -5.293 2.489 25.882 1.00 93.69 73 ASP A N 1
ATOM 566 C CA . ASP A 1 73 ? -5.963 3.556 26.641 1.00 93.69 73 ASP A CA 1
ATOM 567 C C . ASP A 1 73 ? -7.495 3.594 26.441 1.00 93.69 73 ASP A C 1
ATOM 569 O O . ASP A 1 73 ? -8.194 4.423 27.031 1.00 93.69 73 ASP A O 1
ATOM 573 N N . GLY A 1 74 ? -8.038 2.684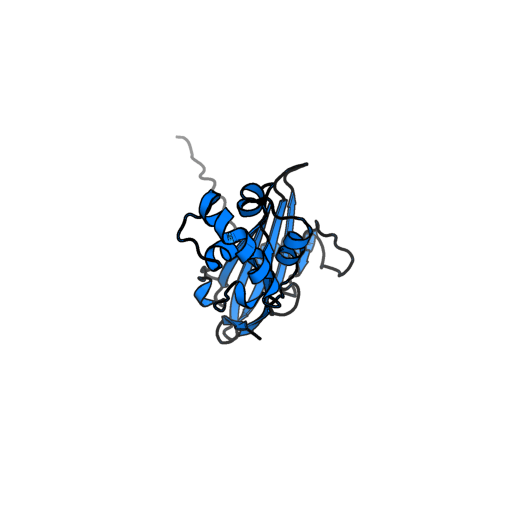 25.627 1.00 90.62 74 GLY A N 1
ATOM 574 C CA . GLY A 1 74 ? -9.457 2.611 25.289 1.00 90.62 74 GLY A CA 1
ATOM 575 C C . GLY A 1 74 ? -9.895 3.548 24.158 1.00 90.62 74 GLY A C 1
ATOM 576 O O . GLY A 1 74 ? -11.079 3.547 23.817 1.00 90.62 74 GLY A O 1
ATOM 577 N N . SER A 1 75 ? -8.976 4.319 23.567 1.00 92.19 75 SER A N 1
ATOM 578 C CA . SER A 1 75 ? -9.194 4.940 22.256 1.00 92.19 75 SER A CA 1
ATOM 579 C C . SER A 1 75 ? -9.155 3.883 21.143 1.00 92.19 75 SER A C 1
ATOM 581 O O . SER A 1 75 ? -8.888 2.698 21.374 1.00 92.19 75 SER A O 1
ATOM 583 N N . ARG A 1 76 ? -9.466 4.297 19.917 1.00 92.81 76 ARG A N 1
ATOM 584 C CA . ARG A 1 76 ? -9.408 3.450 18.727 1.00 92.81 76 ARG A CA 1
ATOM 585 C C . ARG A 1 76 ? -8.715 4.192 17.603 1.00 92.81 76 ARG A C 1
ATOM 587 O O . ARG A 1 76 ? -8.869 5.403 17.475 1.00 92.81 76 ARG A O 1
ATOM 594 N N . THR A 1 77 ? -8.027 3.446 16.764 1.00 93.56 77 THR A N 1
ATOM 595 C CA . THR A 1 77 ? -7.529 3.925 15.484 1.00 93.56 77 THR A CA 1
ATOM 596 C C . THR A 1 77 ? -8.386 3.316 14.384 1.00 93.56 77 THR A C 1
ATOM 598 O O . THR A 1 77 ? -8.631 2.116 14.387 1.00 93.56 77 THR A O 1
ATOM 601 N N . LEU A 1 78 ? -8.883 4.136 13.469 1.00 91.62 78 LEU A N 1
ATOM 602 C CA . LEU A 1 78 ? -9.673 3.717 12.316 1.00 91.62 78 LEU A CA 1
ATOM 603 C C . LEU A 1 78 ? -8.807 3.871 11.067 1.00 91.62 78 LEU A C 1
ATOM 605 O O . LEU A 1 78 ? -8.411 4.989 10.747 1.00 91.62 78 LEU A O 1
ATOM 609 N N . GLY A 1 79 ? -8.512 2.767 10.386 1.00 92.25 79 GLY A N 1
ATOM 610 C CA . GLY A 1 79 ? -7.942 2.784 9.040 1.00 92.25 79 GLY A CA 1
ATOM 611 C C . GLY A 1 79 ? -9.062 2.746 8.009 1.00 92.25 79 GLY A C 1
ATOM 612 O O . GLY A 1 79 ? -10.001 1.971 8.170 1.00 92.25 79 GLY A O 1
ATOM 613 N N . ILE A 1 80 ? -8.974 3.576 6.974 1.00 90.00 80 ILE A N 1
ATOM 614 C CA . ILE A 1 80 ? -9.894 3.597 5.833 1.00 90.00 80 ILE A CA 1
ATOM 615 C C . ILE A 1 80 ? -9.056 3.527 4.566 1.00 90.00 80 ILE A C 1
ATOM 617 O O . ILE A 1 80 ? -8.178 4.368 4.391 1.00 90.00 80 ILE A O 1
ATOM 621 N N . SER A 1 81 ? -9.341 2.572 3.685 1.00 90.75 81 SER A N 1
ATOM 622 C CA . SER A 1 81 ? -8.751 2.510 2.351 1.00 90.75 81 SER A CA 1
ATOM 623 C C . SER A 1 81 ? -9.817 2.707 1.275 1.00 90.75 81 SER A C 1
ATOM 625 O O . SER A 1 81 ? -10.956 2.245 1.394 1.00 90.75 81 SER A O 1
ATOM 627 N N . ILE A 1 82 ? -9.453 3.428 0.218 1.00 88.38 82 ILE A N 1
ATOM 628 C CA . ILE A 1 82 ? -10.266 3.635 -0.975 1.00 88.38 82 ILE A CA 1
ATOM 629 C C . ILE A 1 82 ? -9.403 3.254 -2.167 1.00 88.38 82 ILE A C 1
ATOM 631 O O . ILE A 1 82 ? -8.361 3.848 -2.412 1.00 88.38 82 ILE A O 1
ATOM 635 N N . THR A 1 83 ? -9.843 2.250 -2.911 1.00 86.25 83 THR A N 1
ATOM 636 C CA . THR A 1 83 ? -9.259 1.883 -4.198 1.00 86.25 83 THR A CA 1
ATOM 637 C C . THR A 1 83 ? -10.224 2.315 -5.285 1.00 86.25 83 THR A C 1
ATOM 639 O O . THR A 1 83 ? -11.397 1.948 -5.232 1.00 86.25 83 THR A O 1
ATOM 642 N N . SER A 1 84 ? -9.762 3.085 -6.264 1.00 84.38 84 SER A N 1
ATOM 643 C CA . SER A 1 84 ? -10.588 3.539 -7.385 1.00 84.38 84 SER A CA 1
ATOM 644 C C . SER A 1 84 ? -9.891 3.279 -8.711 1.00 84.38 84 SER A C 1
ATOM 646 O O . SER A 1 84 ? -8.715 3.580 -8.856 1.00 84.38 84 SER A O 1
ATOM 648 N N . TYR A 1 85 ? -10.605 2.700 -9.672 1.00 80.19 85 TYR A N 1
ATOM 649 C CA . TYR A 1 85 ? -10.095 2.502 -11.028 1.00 80.19 85 TYR A CA 1
ATOM 650 C C . TYR A 1 85 ? -10.442 3.704 -11.900 1.00 80.19 85 TYR A C 1
ATOM 652 O O . TYR A 1 85 ? -11.597 4.134 -11.908 1.00 80.19 85 TYR A O 1
ATOM 660 N N . ASP A 1 86 ? -9.479 4.232 -12.649 1.00 69.38 86 ASP A N 1
ATOM 661 C CA . ASP A 1 86 ? -9.680 5.368 -13.554 1.00 69.38 86 ASP A CA 1
ATOM 662 C C . ASP A 1 86 ? -9.639 4.998 -15.047 1.00 69.38 86 ASP A C 1
ATOM 664 O O . ASP A 1 86 ? -9.481 5.884 -15.883 1.00 69.38 86 ASP A O 1
ATOM 668 N N . PHE A 1 87 ? -9.853 3.713 -15.367 1.00 70.12 87 PHE A N 1
ATOM 669 C CA . PHE A 1 87 ? -9.726 3.096 -16.704 1.00 70.12 87 PHE A CA 1
ATOM 670 C C . PHE A 1 87 ? -8.308 2.820 -17.166 1.00 70.12 8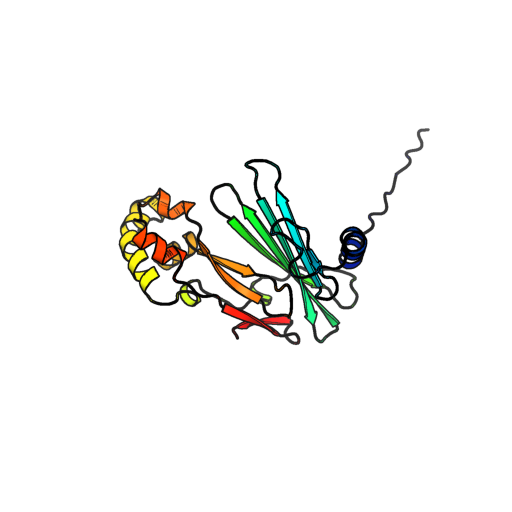7 PHE A C 1
ATOM 672 O O . PHE A 1 87 ? -8.114 2.263 -18.247 1.00 70.12 87 PHE A O 1
ATOM 679 N N . VAL A 1 88 ? -7.333 3.167 -16.338 1.00 71.12 88 VAL A N 1
ATOM 680 C CA . VAL A 1 88 ? -5.936 3.017 -16.684 1.00 71.12 88 VAL A CA 1
ATOM 681 C C . VAL A 1 88 ? -5.193 2.372 -15.525 1.00 71.12 88 VAL A C 1
ATOM 683 O O . VAL A 1 88 ? -4.690 1.264 -15.667 1.00 71.12 88 VAL A O 1
ATOM 686 N N . CYS A 1 89 ? -5.244 2.985 -14.348 1.00 77.50 89 CYS A N 1
ATOM 687 C CA . CYS A 1 89 ? -4.655 2.462 -13.131 1.00 77.50 89 CYS A CA 1
ATOM 688 C C . CYS A 1 89 ? -5.654 2.483 -11.974 1.00 77.50 89 CYS A C 1
ATOM 690 O O . CYS A 1 89 ? -6.719 3.105 -12.001 1.00 77.50 89 CYS A O 1
ATOM 692 N N . TYR A 1 90 ? -5.305 1.741 -10.931 1.00 79.81 90 TYR A N 1
ATOM 693 C CA . TYR A 1 90 ? -5.972 1.870 -9.649 1.00 79.81 90 TYR A CA 1
ATOM 694 C C . TYR A 1 90 ? -5.252 2.936 -8.825 1.00 79.81 90 TYR A C 1
ATOM 696 O O . TYR A 1 90 ? -4.056 2.814 -8.593 1.00 79.81 90 TYR A O 1
ATOM 704 N N . ASN A 1 91 ? -5.989 3.940 -8.360 1.00 82.44 91 ASN A N 1
ATOM 705 C CA . ASN A 1 91 ? -5.545 4.849 -7.312 1.00 82.44 91 ASN A CA 1
ATOM 706 C C . ASN A 1 91 ? -5.908 4.247 -5.946 1.00 82.44 91 ASN A C 1
ATOM 708 O O . ASN A 1 91 ? -7.049 3.809 -5.748 1.00 82.44 91 ASN A O 1
ATOM 712 N N . TYR A 1 92 ? -4.947 4.235 -5.025 1.00 87.25 92 TYR A N 1
ATOM 713 C CA . TYR A 1 92 ? -5.071 3.677 -3.685 1.00 87.25 92 TYR A CA 1
ATOM 714 C C . TYR A 1 92 ? -4.821 4.758 -2.638 1.00 87.25 92 TYR A C 1
ATOM 716 O O . TYR A 1 92 ? -3.706 5.239 -2.462 1.00 87.25 92 TYR A O 1
ATOM 724 N N . GLU A 1 93 ? -5.852 5.082 -1.872 1.00 89.69 93 GLU A N 1
ATOM 725 C CA . GLU A 1 93 ? -5.775 6.052 -0.786 1.00 89.69 93 GLU A CA 1
ATOM 726 C C . GLU A 1 93 ? -5.990 5.327 0.536 1.00 89.69 93 GLU A C 1
ATOM 728 O O . GLU A 1 93 ? -6.912 4.524 0.667 1.00 89.69 93 GLU A O 1
ATOM 733 N N . THR A 1 94 ? -5.137 5.581 1.528 1.00 92.25 94 THR A N 1
ATOM 734 C CA . THR A 1 94 ? -5.327 5.073 2.892 1.00 92.25 94 THR A CA 1
ATOM 735 C C . THR A 1 94 ? -5.203 6.215 3.886 1.00 92.25 94 THR A C 1
ATOM 737 O O . THR A 1 94 ? -4.206 6.932 3.906 1.00 92.25 94 THR A O 1
ATOM 740 N N . HIS A 1 95 ? -6.215 6.365 4.733 1.00 93.06 95 HIS A N 1
ATOM 741 C CA . HIS A 1 95 ? -6.277 7.379 5.774 1.00 93.06 95 HIS A CA 1
ATOM 742 C C . HIS A 1 95 ? -6.464 6.738 7.137 1.00 93.06 95 HIS A C 1
ATOM 744 O O . HIS A 1 95 ? -7.149 5.723 7.280 1.00 93.06 95 HIS A O 1
ATOM 750 N N . PHE A 1 96 ? -5.906 7.386 8.153 1.00 94.12 96 PHE A N 1
ATOM 751 C CA . PHE A 1 96 ? -6.045 6.955 9.530 1.00 94.12 96 PHE A CA 1
ATOM 752 C C . PHE A 1 96 ? -6.671 8.045 10.381 1.00 94.12 96 PHE A C 1
ATOM 754 O O . PHE A 1 96 ? -6.421 9.235 10.193 1.00 94.12 96 PHE A O 1
ATOM 761 N N . TYR A 1 97 ? -7.469 7.620 11.351 1.00 92.25 97 TYR A N 1
ATOM 762 C CA . TYR A 1 97 ? -8.137 8.505 12.288 1.00 92.25 97 TYR A CA 1
ATOM 763 C C . TYR A 1 97 ? -8.007 7.977 13.711 1.00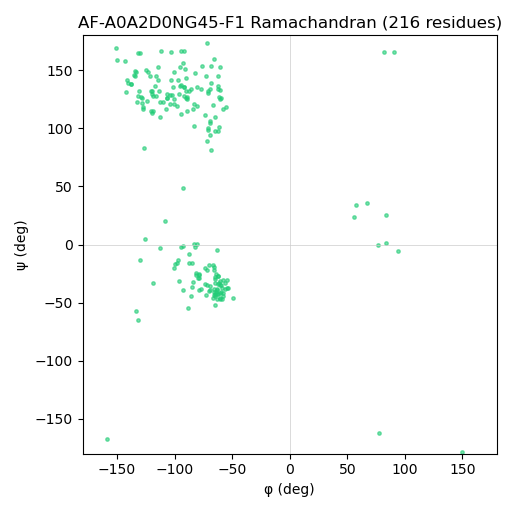 92.25 97 TYR A C 1
ATOM 765 O O . TYR A 1 97 ? -8.063 6.774 13.948 1.00 92.25 97 TYR A O 1
ATOM 773 N N . GLU A 1 98 ? -7.882 8.880 14.674 1.00 90.94 98 GLU A N 1
A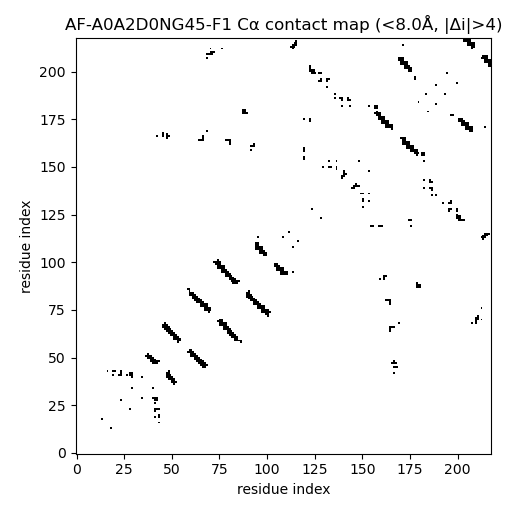TOM 774 C CA . GLU A 1 98 ? -7.994 8.594 16.096 1.00 90.94 98 GLU A CA 1
ATOM 775 C C . GLU A 1 98 ? -9.413 8.909 16.574 1.00 90.94 98 GLU A C 1
ATOM 777 O O . GLU A 1 98 ? -9.946 9.999 16.347 1.00 90.94 98 GLU A O 1
ATOM 782 N N . ILE A 1 99 ? -10.012 7.938 17.260 1.00 88.12 99 ILE A N 1
ATOM 783 C CA . ILE A 1 99 ? -11.289 8.055 17.953 1.00 88.12 99 ILE A CA 1
ATOM 784 C C . ILE A 1 99 ? -10.987 7.947 19.456 1.00 88.12 99 ILE A C 1
ATOM 786 O O . ILE A 1 99 ? -10.638 6.861 19.934 1.00 88.12 99 ILE A O 1
ATOM 790 N N . PRO A 1 100 ? -11.106 9.035 20.230 1.00 85.50 100 PRO A N 1
ATOM 791 C CA . PRO A 1 100 ? -10.846 9.028 21.657 1.00 85.50 100 PRO A CA 1
ATOM 792 C C . PRO A 1 100 ? -11.878 8.160 22.383 1.00 85.50 100 PRO A C 1
ATOM 794 O O . PRO A 1 100 ? -12.981 7.905 21.893 1.00 85.50 100 PRO A O 1
ATOM 797 N N . LYS A 1 101 ? -11.540 7.727 23.601 1.00 87.69 101 LYS A N 1
ATOM 798 C CA . LYS A 1 101 ? -12.431 6.909 24.440 1.00 87.69 101 LYS A CA 1
ATOM 799 C C . LYS A 1 101 ? -13.789 7.583 24.696 1.00 87.69 101 LYS A C 1
ATOM 801 O O . LYS A 1 101 ? -14.799 6.890 24.797 1.00 87.69 101 LYS A O 1
ATOM 806 N N . SER A 1 102 ? -13.802 8.914 24.779 1.00 81.50 102 SER A N 1
ATOM 807 C CA . SER A 1 102 ? -14.993 9.768 24.901 1.00 81.50 102 SER A CA 1
ATOM 808 C C . SER A 1 102 ? -15.918 9.713 23.683 1.00 81.50 102 SER A C 1
ATOM 810 O O . SER A 1 102 ? -17.111 9.951 23.842 1.00 81.50 102 SER A O 1
ATOM 812 N N . ARG A 1 103 ? -15.393 9.376 22.492 1.00 77.56 103 ARG A N 1
ATOM 813 C CA . ARG A 1 103 ? -16.101 9.370 21.194 1.00 77.56 103 ARG A CA 1
ATOM 814 C C . ARG A 1 103 ? -16.746 10.710 20.816 1.00 77.56 103 ARG A C 1
ATOM 816 O O . ARG A 1 103 ? -17.697 10.745 20.045 1.00 77.56 103 ARG A O 1
ATOM 823 N N . ASP A 1 104 ? -16.231 11.797 21.367 1.00 74.00 104 ASP A N 1
ATOM 824 C CA . ASP A 1 104 ? -16.718 13.163 21.179 1.00 74.00 104 ASP A CA 1
ATOM 825 C C . ASP A 1 104 ? -16.225 13.803 19.876 1.00 74.00 104 ASP A C 1
ATOM 827 O O . ASP A 1 104 ? -16.888 14.677 19.325 1.00 74.00 104 ASP A O 1
ATOM 831 N N . SER A 1 105 ? -15.076 13.367 19.363 1.00 77.50 105 SER A N 1
ATOM 832 C CA . SER A 1 105 ? -14.501 13.871 18.115 1.00 77.50 105 SER A CA 1
ATOM 833 C C . SER A 1 105 ? -13.682 12.797 17.404 1.00 77.50 105 SER A C 1
ATOM 835 O O . SER A 1 105 ? -13.257 11.828 18.020 1.00 77.50 105 SER A O 1
ATOM 837 N N . MET A 1 106 ? -13.465 12.945 16.100 1.00 83.12 106 MET A N 1
ATOM 838 C CA . MET A 1 106 ? -12.552 12.099 15.328 1.00 83.12 106 MET A CA 1
ATOM 839 C C . MET A 1 106 ? -11.477 12.996 14.721 1.00 83.12 106 MET A C 1
ATOM 841 O O . MET A 1 106 ? -11.800 14.037 14.148 1.00 83.12 106 MET A O 1
ATOM 845 N N . ARG A 1 107 ? -10.205 12.609 14.850 1.00 87.12 107 ARG A N 1
ATOM 846 C CA . ARG A 1 107 ? -9.067 13.386 14.339 1.00 87.12 107 ARG A CA 1
ATOM 847 C C . ARG A 1 107 ? -8.288 12.571 13.319 1.00 87.12 107 ARG A C 1
ATOM 849 O O . ARG A 1 107 ? -7.957 11.427 13.595 1.00 87.12 107 ARG A O 1
ATOM 856 N N . MET A 1 108 ? -7.969 13.160 12.172 1.00 91.25 108 MET A N 1
ATOM 857 C CA . MET A 1 108 ? -7.095 12.534 11.178 1.00 91.25 108 MET A CA 1
ATOM 858 C C . MET A 1 108 ? -5.652 12.446 11.702 1.00 91.25 108 MET A C 1
ATOM 860 O O . MET A 1 108 ? -5.163 13.382 12.337 1.00 91.25 108 MET A O 1
ATOM 864 N N . LEU A 1 109 ? -4.993 11.319 11.444 1.00 92.88 109 LEU A N 1
ATOM 865 C CA . LEU A 1 109 ? -3.579 11.077 11.725 1.00 92.88 109 LEU A CA 1
ATOM 866 C C . LEU A 1 109 ? -2.783 11.182 10.424 1.00 92.88 109 LEU A C 1
ATOM 868 O O . LEU A 1 109 ? -3.246 10.718 9.380 1.00 92.88 109 LEU A O 1
ATOM 872 N N . MET A 1 110 ? -1.585 11.761 10.491 1.00 94.00 110 MET A N 1
ATOM 873 C CA . MET A 1 110 ? -0.669 11.760 9.352 1.00 94.00 110 MET A CA 1
ATOM 874 C C . MET A 1 110 ? -0.084 10.360 9.171 1.00 94.00 110 MET A C 1
ATOM 876 O O . MET A 1 110 ? 0.173 9.665 10.153 1.00 94.00 110 MET A O 1
ATOM 880 N N . SER A 1 111 ? 0.160 9.948 7.924 1.00 91.94 111 SER A N 1
ATOM 881 C CA . SER A 1 111 ? 0.710 8.618 7.631 1.00 91.94 111 SER A CA 1
ATOM 882 C C . SER A 1 111 ? 2.039 8.367 8.350 1.00 91.94 111 SER A C 1
ATOM 884 O O . SER A 1 111 ? 2.237 7.283 8.882 1.00 91.94 111 SER A O 1
ATOM 886 N N . GLU A 1 112 ? 2.907 9.374 8.452 1.00 94.00 112 GLU A N 1
ATOM 887 C CA . GLU A 1 112 ? 4.203 9.301 9.151 1.00 94.00 112 GLU A CA 1
ATOM 888 C C . GLU A 1 112 ? 4.103 9.098 10.675 1.00 94.00 112 GLU A C 1
ATOM 890 O O . GLU A 1 112 ? 5.033 8.580 11.292 1.00 94.00 112 GLU A O 1
ATOM 895 N N . ASP A 1 113 ? 2.969 9.450 11.291 1.00 94.31 113 ASP A N 1
ATOM 896 C CA . ASP A 1 113 ? 2.747 9.246 12.729 1.00 94.31 113 ASP A CA 1
ATOM 897 C C . ASP A 1 113 ? 2.375 7.790 13.056 1.00 94.31 113 ASP A C 1
ATOM 899 O O . ASP A 1 113 ? 2.564 7.322 14.185 1.00 94.31 113 ASP A O 1
ATOM 903 N N . ILE A 1 114 ? 1.812 7.075 12.077 1.00 96.31 114 ILE A N 1
ATOM 904 C CA . ILE A 1 114 ? 1.156 5.780 12.274 1.00 96.31 114 ILE A CA 1
ATOM 905 C C . ILE A 1 114 ? 1.802 4.637 11.496 1.00 96.31 114 ILE A C 1
ATOM 907 O O . ILE A 1 114 ? 1.814 3.513 11.993 1.00 96.31 114 ILE A O 1
ATOM 911 N N . LEU A 1 115 ? 2.343 4.887 10.311 1.00 96.81 115 LEU A N 1
ATOM 912 C CA . LEU A 1 115 ? 3.006 3.889 9.481 1.00 96.81 115 LEU A CA 1
ATOM 913 C C . LEU A 1 115 ? 4.528 4.010 9.615 1.00 96.81 115 LEU A C 1
ATOM 915 O O . LEU A 1 115 ? 5.050 5.107 9.814 1.00 96.81 115 LEU A O 1
ATOM 919 N N . PRO A 1 116 ? 5.269 2.896 9.507 1.00 95.94 116 PRO A N 1
ATOM 920 C CA . PRO A 1 116 ? 6.712 2.974 9.367 1.00 95.94 116 PRO A CA 1
ATOM 921 C C . PRO A 1 116 ? 7.085 3.564 8.003 1.00 95.94 116 PRO A C 1
ATOM 923 O O . PRO A 1 116 ? 6.363 3.386 7.023 1.00 95.94 116 PRO A O 1
ATOM 926 N N . ASP A 1 117 ? 8.256 4.193 7.938 1.00 93.81 117 ASP A N 1
ATOM 927 C CA . ASP A 1 117 ? 8.860 4.588 6.669 1.00 93.81 117 ASP A CA 1
ATOM 928 C C . ASP A 1 117 ? 9.248 3.335 5.866 1.00 93.81 117 ASP A C 1
ATOM 930 O O . ASP A 1 117 ? 10.013 2.482 6.335 1.00 93.81 117 ASP A O 1
ATOM 934 N N . LEU A 1 118 ? 8.668 3.196 4.674 1.00 94.12 118 LEU A N 1
ATOM 935 C CA . LEU A 1 118 ? 8.879 2.075 3.767 1.00 94.12 118 LEU A CA 1
ATOM 936 C C . LEU A 1 118 ? 9.254 2.627 2.396 1.00 94.12 118 LEU A C 1
ATOM 938 O O . LEU A 1 118 ? 8.487 3.353 1.776 1.00 94.12 118 LEU A O 1
ATOM 942 N N . SER A 1 119 ? 10.420 2.227 1.894 1.00 94.81 119 SER A N 1
ATOM 943 C CA . SER A 1 119 ? 10.814 2.510 0.514 1.00 94.81 119 SER A CA 1
ATOM 944 C C . SER A 1 119 ? 10.373 1.381 -0.414 1.00 94.81 119 SER A C 1
ATOM 946 O O . SER A 1 119 ? 10.358 0.216 -0.017 1.00 94.81 119 SER A O 1
ATOM 948 N N . ILE A 1 120 ? 10.108 1.699 -1.684 1.00 95.56 120 ILE A N 1
ATOM 949 C CA . ILE A 1 120 ? 9.741 0.714 -2.720 1.00 95.56 120 ILE A CA 1
ATOM 950 C C . ILE A 1 120 ? 10.779 -0.415 -2.814 1.00 95.56 120 ILE A C 1
ATOM 952 O O . ILE A 1 120 ? 10.437 -1.591 -2.937 1.00 95.56 120 ILE A O 1
ATOM 956 N N . ARG A 1 121 ? 12.065 -0.080 -2.653 1.00 95.94 121 ARG A N 1
ATOM 957 C CA . ARG A 1 121 ? 13.166 -1.056 -2.650 1.00 95.94 121 ARG A CA 1
ATOM 958 C C . ARG A 1 121 ? 13.022 -2.137 -1.585 1.00 95.94 121 ARG A C 1
ATOM 960 O O . ARG A 1 121 ? 13.479 -3.251 -1.815 1.00 95.94 121 ARG A O 1
ATOM 967 N N . ALA A 1 122 ? 12.399 -1.834 -0.445 1.00 95.50 122 ALA A N 1
ATOM 968 C CA . ALA A 1 122 ? 12.211 -2.798 0.636 1.00 95.50 122 ALA A CA 1
ATOM 969 C C . ALA A 1 122 ? 11.272 -3.956 0.257 1.00 95.50 122 ALA A C 1
ATOM 971 O O . ALA A 1 122 ? 11.286 -4.985 0.932 1.00 95.50 122 ALA A O 1
ATOM 972 N N . PHE A 1 123 ? 10.476 -3.794 -0.803 1.00 97.44 123 PHE A N 1
ATOM 973 C CA . PHE A 1 123 ? 9.546 -4.803 -1.300 1.00 97.44 123 PHE A CA 1
ATOM 974 C C . PHE A 1 123 ? 10.121 -5.625 -2.455 1.00 97.44 123 PHE A C 1
ATOM 976 O O . PHE A 1 123 ? 9.547 -6.651 -2.804 1.00 97.44 123 PHE A O 1
ATOM 983 N N . LEU A 1 124 ? 11.234 -5.223 -3.071 1.00 96.94 124 LEU A N 1
ATOM 984 C CA . LEU A 1 124 ? 11.810 -5.979 -4.184 1.00 96.94 124 LEU A CA 1
ATOM 985 C C . LEU A 1 124 ? 12.421 -7.288 -3.664 1.00 96.94 124 LEU A C 1
ATOM 987 O O . LEU A 1 124 ? 13.194 -7.279 -2.707 1.00 96.94 124 LEU A O 1
ATOM 991 N N . LYS A 1 125 ? 12.084 -8.419 -4.298 1.00 95.31 125 LYS A N 1
ATOM 992 C CA . LYS A 1 125 ? 12.599 -9.748 -3.903 1.00 95.31 125 LYS A CA 1
ATOM 993 C C . LYS A 1 125 ? 14.114 -9.852 -4.066 1.00 95.31 125 LYS A C 1
ATOM 995 O O . LYS A 1 125 ? 14.792 -10.470 -3.249 1.00 95.31 125 LYS A O 1
ATOM 1000 N N . ASP A 1 126 ? 14.622 -9.262 -5.139 1.00 95.00 126 ASP A N 1
ATOM 1001 C CA . ASP A 1 126 ? 16.021 -9.284 -5.543 1.00 95.00 126 ASP A CA 1
ATOM 1002 C C . ASP A 1 126 ? 16.320 -8.099 -6.489 1.00 95.00 126 ASP A C 1
ATOM 1004 O O . ASP A 1 126 ? 15.534 -7.156 -6.620 1.00 95.00 126 ASP A O 1
ATOM 1008 N N . THR A 1 127 ? 17.476 -8.121 -7.151 1.00 96.06 127 THR A N 1
ATOM 1009 C CA . THR A 1 127 ? 17.930 -7.046 -8.042 1.00 96.06 127 THR A CA 1
ATOM 1010 C C . THR A 1 127 ? 17.345 -7.099 -9.456 1.00 96.06 127 THR A C 1
ATOM 1012 O O . THR A 1 127 ? 17.628 -6.199 -10.244 1.00 96.06 127 THR A O 1
ATOM 1015 N N . SER A 1 128 ? 16.527 -8.095 -9.808 1.00 97.12 128 SER A N 1
ATOM 1016 C CA . SER A 1 128 ? 16.033 -8.309 -11.177 1.00 97.12 128 SER A CA 1
ATOM 1017 C C . SER A 1 128 ? 15.183 -7.143 -11.669 1.00 97.12 128 SER A C 1
ATOM 1019 O O . SER A 1 128 ? 15.391 -6.678 -12.785 1.00 97.12 128 SER A O 1
ATOM 1021 N N . VAL A 1 129 ? 14.295 -6.601 -10.824 1.00 96.06 129 VAL A N 1
ATOM 1022 C CA . VAL A 1 129 ? 13.496 -5.407 -11.164 1.00 96.06 129 VAL A CA 1
ATOM 1023 C C . VAL A 1 129 ? 14.410 -4.227 -11.481 1.00 96.06 129 VAL A C 1
ATOM 1025 O O . VAL A 1 129 ? 14.255 -3.576 -12.508 1.00 96.06 129 VAL A O 1
ATOM 1028 N N . LEU A 1 130 ? 15.423 -3.990 -10.644 1.00 96.25 130 LEU A N 1
ATOM 1029 C CA . LEU A 1 130 ? 16.388 -2.915 -10.873 1.00 96.25 130 LEU A CA 1
ATOM 1030 C C . LEU A 1 130 ? 17.191 -3.151 -12.155 1.00 96.25 130 LEU A C 1
ATOM 1032 O O . LEU A 1 130 ? 17.435 -2.209 -12.901 1.00 96.25 130 LEU A O 1
ATOM 1036 N N . SER A 1 131 ? 17.601 -4.391 -12.425 1.00 96.69 131 SER A N 1
ATOM 1037 C CA . SER A 1 131 ? 18.332 -4.752 -13.641 1.00 96.69 131 SER A CA 1
ATOM 1038 C C . SER A 1 131 ? 17.506 -4.460 -14.893 1.00 96.69 131 SER A C 1
ATOM 1040 O O . SER A 1 131 ? 18.018 -3.864 -15.839 1.00 96.69 131 SER A O 1
ATOM 1042 N N . VAL A 1 132 ? 16.227 -4.844 -14.884 1.00 95.44 132 VAL A N 1
ATOM 1043 C CA . VAL A 1 132 ? 15.301 -4.584 -15.988 1.00 95.44 132 VAL A CA 1
ATOM 1044 C C . VAL A 1 132 ? 15.079 -3.083 -16.145 1.00 95.44 132 VAL A C 1
ATOM 1046 O O . VAL A 1 132 ? 15.301 -2.547 -17.222 1.00 95.44 132 VAL A O 1
ATOM 1049 N N . LEU A 1 133 ? 14.721 -2.362 -15.084 1.00 93.94 133 LEU A N 1
ATOM 1050 C CA . LEU A 1 133 ? 14.413 -0.934 -15.188 1.00 93.94 133 LEU A CA 1
ATOM 1051 C C . LEU A 1 133 ? 15.626 -0.083 -15.589 1.00 93.94 133 LEU A C 1
ATOM 1053 O O . LEU A 1 133 ? 15.480 0.865 -16.358 1.00 93.94 133 LEU A O 1
ATOM 1057 N N . ASN A 1 134 ? 16.844 -0.453 -15.180 1.00 95.62 134 ASN A N 1
ATOM 1058 C CA . ASN A 1 134 ? 18.060 0.238 -15.625 1.00 95.62 134 ASN A CA 1
ATOM 1059 C C . ASN A 1 134 ? 18.322 0.100 -17.136 1.00 95.62 134 ASN A C 1
ATOM 1061 O O . ASN A 1 134 ? 18.907 1.005 -17.728 1.00 95.62 134 ASN A O 1
ATOM 1065 N N . LYS A 1 135 ? 17.862 -0.981 -17.784 1.00 95.06 135 LYS A N 1
ATOM 1066 C CA . LYS A 1 135 ? 17.909 -1.124 -19.253 1.00 95.06 135 LYS A CA 1
ATOM 1067 C C . LYS A 1 135 ? 17.086 -0.033 -19.949 1.00 95.06 135 LYS A C 1
ATOM 1069 O O . LYS A 1 135 ? 17.460 0.409 -21.033 1.00 95.06 135 LYS A O 1
ATOM 1074 N N . TYR A 1 136 ? 15.990 0.398 -19.323 1.00 93.38 136 TYR A N 1
ATOM 1075 C CA . TYR A 1 136 ? 15.028 1.354 -19.881 1.00 93.38 136 TYR A CA 1
ATOM 1076 C C . TYR A 1 136 ? 15.211 2.787 -19.377 1.00 93.38 136 TYR A C 1
ATOM 1078 O O . TYR A 1 136 ? 14.743 3.718 -20.032 1.00 93.38 136 TYR A O 1
ATOM 1086 N N . LEU A 1 137 ? 15.944 2.986 -18.277 1.00 93.38 137 LEU A N 1
ATOM 1087 C CA . LEU A 1 137 ? 16.197 4.299 -17.684 1.00 93.38 137 LEU A CA 1
ATOM 1088 C C . LEU A 1 137 ? 16.685 5.353 -18.702 1.00 93.38 137 LEU A C 1
ATOM 1090 O O . LEU A 1 137 ? 16.098 6.432 -18.716 1.00 93.38 137 LEU A O 1
ATOM 1094 N N . PRO A 1 138 ? 17.648 5.087 -19.613 1.00 94.12 138 PRO A N 1
ATOM 1095 C CA . PRO A 1 138 ? 18.074 6.098 -20.589 1.00 94.12 138 PRO A CA 1
ATOM 1096 C C . PRO A 1 138 ? 16.959 6.543 -21.545 1.00 94.12 138 PRO A C 1
ATOM 1098 O O . PRO A 1 138 ? 16.911 7.700 -21.964 1.00 94.12 138 PRO A O 1
ATOM 1101 N N . ALA A 1 139 ? 16.058 5.626 -21.909 1.00 92.62 139 ALA A N 1
ATOM 1102 C CA . ALA A 1 139 ? 14.921 5.942 -22.766 1.00 92.62 139 ALA A CA 1
ATOM 1103 C C . ALA A 1 139 ? 13.876 6.764 -22.000 1.00 92.62 139 ALA A C 1
ATOM 1105 O O . ALA A 1 139 ? 13.416 7.780 -22.521 1.00 92.62 139 ALA A O 1
ATOM 1106 N N . LEU A 1 140 ? 13.576 6.383 -20.755 1.00 91.25 140 LEU A N 1
ATOM 1107 C CA . LEU A 1 140 ? 12.659 7.106 -19.868 1.00 91.25 140 LEU A CA 1
ATOM 1108 C C . LEU A 1 140 ? 13.169 8.515 -19.537 1.00 91.25 140 LEU A C 1
ATOM 1110 O O . LEU A 1 140 ? 12.409 9.472 -19.615 1.00 91.25 140 LEU A O 1
ATOM 1114 N N . GLN A 1 141 ? 14.465 8.679 -19.263 1.00 92.88 141 GLN A N 1
ATOM 1115 C CA . GLN A 1 141 ? 15.098 9.990 -19.061 1.00 92.88 141 GLN A CA 1
ATOM 1116 C C . GLN A 1 141 ? 14.941 10.905 -20.281 1.00 92.88 141 GLN A C 1
ATOM 1118 O O . GLN A 1 141 ? 14.762 12.114 -20.156 1.00 92.88 141 GLN A O 1
ATOM 1123 N N . LYS A 1 142 ? 15.025 10.339 -21.487 1.00 92.06 142 LYS A N 1
ATOM 1124 C CA . LYS A 1 142 ? 14.937 11.110 -22.728 1.00 92.06 142 LYS A CA 1
ATOM 1125 C C . LYS A 1 142 ? 13.501 11.484 -23.101 1.00 92.06 142 LYS A C 1
ATOM 1127 O O . LYS A 1 142 ? 13.296 12.559 -23.657 1.00 92.06 142 LYS A O 1
ATOM 1132 N N . SER A 1 143 ? 12.555 10.574 -22.887 1.00 89.62 143 SER A N 1
ATOM 1133 C CA . SER A 1 143 ? 11.173 10.694 -23.376 1.00 89.62 143 SER A CA 1
ATOM 1134 C C . SER A 1 143 ? 10.210 11.257 -22.338 1.00 89.62 143 SER A C 1
ATOM 1136 O O . SER A 1 143 ? 9.286 11.965 -22.720 1.00 89.62 143 SER A O 1
ATOM 1138 N N . TYR A 1 144 ? 10.454 10.991 -21.052 1.00 88.62 144 TYR A N 1
ATOM 1139 C CA . TYR A 1 144 ? 9.451 11.175 -20.012 1.00 88.62 144 TYR A CA 1
ATOM 1140 C C . TYR A 1 144 ? 9.968 11.944 -18.781 1.00 88.62 144 TYR A C 1
ATOM 1142 O O . TYR A 1 144 ? 9.546 13.072 -18.541 1.00 88.62 144 TYR A O 1
ATOM 1150 N N . LEU A 1 145 ? 10.927 11.388 -18.030 1.00 89.56 145 LEU A N 1
ATOM 11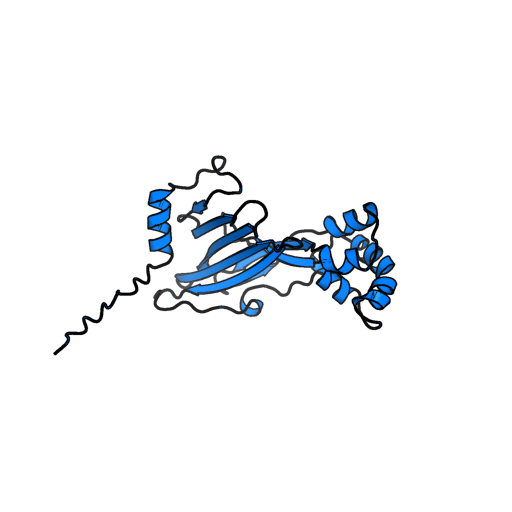51 C CA . LEU A 1 145 ? 11.319 11.904 -16.702 1.00 89.56 145 LEU A CA 1
ATOM 1152 C C . LEU A 1 145 ? 12.358 13.034 -16.727 1.00 89.56 145 LEU A C 1
ATOM 1154 O O . LEU A 1 145 ? 12.569 13.726 -15.734 1.00 89.56 145 LEU A O 1
ATOM 1158 N N . GLY A 1 146 ? 13.039 13.219 -17.856 1.00 91.19 146 GLY A N 1
ATOM 1159 C CA . GLY A 1 146 ? 14.133 14.175 -17.985 1.00 91.19 146 GLY A CA 1
ATOM 1160 C C . GLY A 1 146 ? 15.518 13.592 -17.657 1.00 91.19 146 GLY A C 1
ATOM 1161 O O . GLY A 1 146 ? 15.659 12.509 -17.086 1.00 91.19 146 GLY A O 1
ATOM 1162 N N . PRO A 1 147 ? 16.592 14.308 -18.035 1.00 93.81 147 PRO A N 1
ATOM 1163 C CA . PRO A 1 147 ? 17.952 13.762 -18.088 1.00 93.81 147 PRO A CA 1
ATOM 1164 C C . PRO A 1 147 ? 18.583 13.470 -16.720 1.00 93.81 147 PRO A C 1
ATOM 1166 O O . PRO A 1 147 ? 19.575 12.749 -16.655 1.00 93.81 147 PRO A O 1
ATOM 1169 N N . SER A 1 148 ? 18.052 14.043 -15.638 1.00 95.31 148 SER A N 1
ATOM 1170 C CA . SER A 1 148 ? 18.541 13.837 -14.271 1.00 95.31 148 SER A CA 1
ATOM 1171 C C . SER A 1 148 ? 17.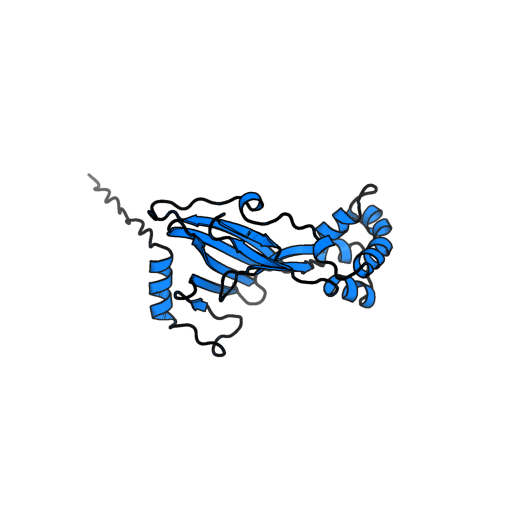796 12.741 -13.513 1.00 95.31 148 SER A C 1
ATOM 1173 O O . SER A 1 148 ? 18.153 12.483 -12.366 1.00 95.31 148 SER A O 1
ATOM 1175 N N . ALA A 1 149 ? 16.775 12.130 -14.121 1.00 93.50 149 ALA A N 1
ATOM 1176 C CA . ALA A 1 149 ? 15.905 11.206 -13.416 1.00 93.50 149 ALA A CA 1
ATOM 1177 C C . ALA A 1 149 ? 16.663 9.984 -12.910 1.00 93.50 149 ALA A C 1
ATOM 1179 O O . ALA A 1 149 ? 17.496 9.399 -13.613 1.00 93.50 149 ALA A O 1
ATOM 1180 N N . THR A 1 150 ? 16.372 9.597 -11.678 1.00 94.88 150 THR A N 1
ATOM 1181 C CA . THR A 1 150 ? 17.006 8.460 -11.019 1.00 94.88 150 THR A CA 1
ATOM 1182 C C . THR A 1 150 ? 16.185 7.183 -11.172 1.00 94.88 150 THR A C 1
ATOM 1184 O O . THR A 1 150 ? 15.010 7.192 -11.534 1.00 94.88 150 THR A O 1
ATOM 1187 N N . ILE A 1 151 ? 16.800 6.043 -10.854 1.00 93.62 151 ILE A N 1
ATOM 1188 C CA . ILE A 1 151 ? 16.073 4.771 -10.783 1.00 93.62 151 ILE A CA 1
ATOM 1189 C C . ILE A 1 151 ? 14.983 4.790 -9.693 1.00 93.62 151 ILE A C 1
ATOM 1191 O O . ILE A 1 151 ? 13.991 4.086 -9.824 1.00 93.62 151 ILE A O 1
ATOM 1195 N N . ASP A 1 152 ? 15.144 5.592 -8.635 1.00 93.31 152 ASP A N 1
ATOM 1196 C CA . ASP A 1 152 ? 14.152 5.717 -7.559 1.00 93.31 152 ASP A CA 1
ATOM 1197 C C . ASP A 1 152 ? 12.915 6.507 -8.000 1.00 93.31 152 ASP A C 1
ATOM 1199 O O . ASP A 1 152 ? 11.799 6.157 -7.619 1.00 93.31 152 ASP A O 1
ATOM 1203 N N . GLU A 1 153 ? 13.093 7.502 -8.871 1.00 91.62 153 GLU A N 1
ATOM 1204 C CA . GLU A 1 153 ? 11.974 8.151 -9.563 1.00 91.62 153 GLU A CA 1
ATOM 1205 C C . GLU A 1 153 ? 11.246 7.155 -10.470 1.00 91.62 153 GLU A C 1
ATOM 1207 O O . GLU A 1 153 ? 10.037 7.015 -10.350 1.00 91.62 153 GLU A O 1
ATOM 1212 N N . VAL A 1 154 ? 11.964 6.366 -11.284 1.00 91.56 154 VAL A N 1
ATOM 1213 C CA . VAL A 1 154 ? 11.328 5.324 -12.120 1.00 91.56 154 VAL A CA 1
ATOM 1214 C C . VAL A 1 154 ? 10.538 4.323 -11.274 1.00 91.56 154 VAL A C 1
ATOM 1216 O O . VAL A 1 154 ? 9.439 3.931 -11.651 1.00 91.56 154 VAL A O 1
ATOM 1219 N N . LEU A 1 155 ? 11.083 3.897 -10.132 1.00 92.88 155 LEU A N 1
ATOM 1220 C CA . LEU A 1 155 ? 10.366 3.016 -9.212 1.00 92.88 155 LEU A CA 1
ATOM 1221 C C . LEU A 1 155 ? 9.080 3.670 -8.691 1.00 92.88 155 LEU A C 1
ATOM 1223 O O . LEU A 1 155 ? 8.064 2.988 -8.630 1.00 92.88 155 LEU A O 1
ATOM 1227 N N . SER A 1 156 ? 9.122 4.957 -8.345 1.00 90.69 156 SER A N 1
ATOM 1228 C CA . SER A 1 156 ? 7.977 5.697 -7.790 1.00 90.69 156 SER A CA 1
ATOM 1229 C C . SER A 1 156 ? 6.888 5.993 -8.822 1.00 90.69 156 SER A C 1
ATOM 1231 O O . SER A 1 156 ? 5.740 6.186 -8.455 1.00 90.69 156 SER A O 1
ATOM 1233 N N . GLU A 1 157 ? 7.236 5.989 -10.106 1.00 88.38 157 GLU A N 1
ATOM 1234 C CA . GLU A 1 157 ? 6.280 6.110 -11.216 1.00 88.38 157 GLU A CA 1
ATOM 1235 C C . GLU A 1 157 ? 5.598 4.779 -11.559 1.00 88.38 157 GLU A C 1
ATOM 1237 O O . GLU A 1 157 ? 4.515 4.753 -12.137 1.00 88.38 157 GLU A O 1
ATOM 1242 N N . ILE A 1 158 ? 6.248 3.656 -11.240 1.00 90.00 158 ILE A N 1
ATOM 1243 C CA . ILE A 1 158 ? 5.738 2.309 -11.530 1.00 90.00 158 ILE A CA 1
ATOM 1244 C C . ILE A 1 158 ? 4.948 1.750 -10.355 1.00 90.00 158 ILE A C 1
ATOM 1246 O O . ILE A 1 158 ? 3.971 1.030 -10.565 1.00 90.00 158 ILE A O 1
ATOM 1250 N N . TYR A 1 159 ? 5.406 2.006 -9.131 1.00 91.62 159 TYR A N 1
ATOM 1251 C CA . TYR A 1 159 ? 4.915 1.328 -7.944 1.00 91.62 159 TYR A CA 1
ATOM 1252 C C . TYR A 1 159 ? 4.308 2.284 -6.929 1.00 91.62 159 TYR A C 1
ATOM 1254 O O . TYR A 1 159 ? 4.981 3.183 -6.432 1.00 91.62 159 TYR A O 1
ATOM 1262 N N . ASP A 1 160 ? 3.103 1.937 -6.490 1.00 90.69 160 ASP A N 1
ATOM 1263 C CA . ASP A 1 160 ? 2.486 2.491 -5.295 1.00 90.69 160 ASP A CA 1
ATOM 1264 C C . ASP A 1 160 ? 2.603 1.511 -4.131 1.00 90.69 160 ASP A C 1
ATOM 1266 O O . ASP A 1 160 ? 2.338 0.311 -4.271 1.00 90.69 160 ASP A O 1
ATOM 1270 N N . ILE A 1 161 ? 2.962 2.024 -2.954 1.00 93.50 161 ILE A N 1
ATOM 1271 C CA . ILE A 1 161 ? 2.853 1.265 -1.708 1.00 93.50 161 ILE A CA 1
ATOM 1272 C C . ILE A 1 161 ? 1.400 1.333 -1.252 1.00 93.50 161 ILE A C 1
ATOM 1274 O O . ILE A 1 161 ? 0.881 2.403 -0.942 1.00 93.50 161 ILE A O 1
ATOM 1278 N N . VAL A 1 162 ? 0.755 0.175 -1.157 1.00 93.44 162 VAL A N 1
ATOM 1279 C CA . VAL A 1 162 ? -0.631 0.066 -0.704 1.00 93.44 162 VAL A CA 1
ATOM 1280 C C . VAL A 1 162 ? -0.715 -0.691 0.607 1.00 93.44 162 VAL A C 1
ATOM 1282 O O . VAL A 1 162 ? 0.113 -1.556 0.906 1.00 93.44 162 VAL A O 1
ATOM 1285 N N . TYR A 1 163 ? -1.751 -0.382 1.379 1.00 93.88 163 TYR A N 1
ATOM 1286 C CA . TYR A 1 163 ? -2.001 -0.972 2.685 1.00 93.88 163 TYR A CA 1
ATOM 1287 C C . TYR A 1 163 ? -3.337 -1.709 2.669 1.00 93.88 163 TYR A C 1
ATOM 1289 O O . TYR A 1 163 ? -4.398 -1.109 2.508 1.00 93.88 163 TYR A O 1
ATOM 1297 N N . LEU A 1 164 ? -3.282 -3.026 2.828 1.00 91.88 164 LEU A N 1
ATOM 1298 C CA . LEU A 1 164 ? -4.457 -3.883 2.871 1.00 91.88 164 LEU A CA 1
ATOM 1299 C C . LEU A 1 164 ? -4.925 -3.990 4.320 1.00 91.88 164 LEU A C 1
ATOM 1301 O O . LEU A 1 164 ? -4.210 -4.524 5.175 1.00 91.88 164 LEU A O 1
ATOM 1305 N N . LEU A 1 165 ? -6.117 -3.456 4.584 1.00 90.75 165 LEU A N 1
ATOM 1306 C CA . LEU A 1 165 ? -6.723 -3.480 5.910 1.00 90.75 165 LEU A CA 1
ATOM 1307 C C . LEU A 1 165 ? -7.129 -4.917 6.286 1.00 90.75 165 LEU A C 1
ATOM 1309 O O . LEU A 1 165 ? -7.740 -5.607 5.465 1.00 90.75 165 LEU A O 1
ATOM 1313 N N . PRO A 1 166 ? -6.816 -5.383 7.509 1.00 87.19 166 PRO A N 1
ATOM 1314 C CA . PRO A 1 166 ? -7.146 -6.739 7.922 1.00 87.19 166 PRO A CA 1
ATOM 1315 C C . PRO A 1 166 ? -8.648 -6.912 8.138 1.00 87.19 166 PRO A C 1
ATOM 1317 O O . PRO A 1 166 ? -9.265 -6.153 8.881 1.00 87.19 166 PRO A O 1
ATOM 1320 N N . GLN A 1 167 ? -9.207 -7.981 7.568 1.00 80.06 167 GLN A N 1
ATOM 1321 C CA . GLN A 1 167 ? -10.539 -8.480 7.936 1.00 80.06 167 GLN A CA 1
ATOM 1322 C C . GLN A 1 167 ? -10.549 -9.082 9.347 1.00 80.06 167 GLN A C 1
ATOM 1324 O O . GLN A 1 167 ? -11.523 -8.962 10.083 1.00 80.06 167 GLN A O 1
ATOM 1329 N N . ARG A 1 168 ? -9.447 -9.740 9.735 1.00 78.44 168 ARG A N 1
ATOM 1330 C CA . ARG A 1 168 ? -9.254 -10.368 11.047 1.00 78.44 168 ARG A CA 1
ATOM 1331 C C . ARG A 1 168 ? -7.874 -10.034 11.598 1.00 78.44 168 ARG A C 1
ATOM 1333 O O . ARG A 1 168 ? -6.896 -9.986 10.857 1.00 78.44 168 ARG A O 1
ATOM 1340 N N . GLY A 1 169 ? -7.789 -9.897 12.918 1.00 84.62 169 GLY A N 1
ATOM 1341 C CA . GLY A 1 169 ? -6.545 -9.536 13.594 1.00 84.62 169 GLY A CA 1
ATOM 1342 C C . GLY A 1 169 ? -6.235 -8.046 13.480 1.00 84.62 169 GLY A C 1
ATOM 1343 O O . GLY A 1 169 ? -7.118 -7.230 13.238 1.00 84.62 169 GLY A O 1
ATOM 1344 N N . THR A 1 170 ? -4.979 -7.686 13.726 1.00 88.31 170 THR A N 1
ATOM 1345 C CA . THR A 1 170 ? -4.532 -6.284 13.763 1.00 88.31 170 THR A CA 1
ATOM 1346 C C . THR A 1 170 ? -3.360 -6.004 12.833 1.00 88.31 170 THR A C 1
ATOM 1348 O O . THR A 1 170 ? -2.822 -4.901 12.860 1.00 88.31 170 THR A O 1
ATOM 1351 N N . ASP A 1 171 ? -2.953 -6.993 12.043 1.00 92.31 171 ASP A N 1
ATOM 1352 C CA . ASP A 1 171 ? -1.769 -6.886 11.203 1.00 92.31 171 ASP A CA 1
ATOM 1353 C C . ASP A 1 171 ? -2.164 -6.316 9.845 1.00 92.31 171 ASP A C 1
ATOM 1355 O O . ASP A 1 171 ? -3.077 -6.801 9.181 1.00 92.31 171 ASP A O 1
ATOM 1359 N N . LEU A 1 172 ? -1.480 -5.253 9.448 1.00 94.06 172 LEU A N 1
ATOM 1360 C CA . LEU A 1 172 ? -1.663 -4.600 8.163 1.00 94.06 172 LEU A CA 1
ATOM 1361 C C . LEU A 1 172 ? -0.688 -5.223 7.164 1.00 94.06 172 LEU A C 1
ATOM 1363 O O . LEU A 1 172 ? 0.488 -5.410 7.474 1.00 94.06 172 LEU A O 1
ATOM 1367 N N . ILE A 1 173 ? -1.150 -5.525 5.953 1.00 95.50 173 ILE A N 1
ATOM 1368 C CA . ILE A 1 173 ? -0.258 -5.987 4.886 1.00 95.50 173 ILE A CA 1
ATOM 1369 C C . ILE A 1 173 ? 0.076 -4.791 4.008 1.00 95.50 173 ILE A C 1
ATOM 1371 O O . ILE A 1 173 ? -0.811 -4.204 3.395 1.00 95.50 173 ILE A O 1
ATOM 1375 N N . SER A 1 174 ? 1.354 -4.441 3.925 1.00 96.31 174 SER A N 1
ATOM 1376 C CA . SER A 1 174 ? 1.847 -3.480 2.945 1.00 96.31 174 SER A CA 1
ATOM 1377 C C . SER A 1 174 ? 2.384 -4.223 1.724 1.00 96.31 174 SER A C 1
ATOM 1379 O O . SER A 1 174 ? 3.069 -5.235 1.867 1.00 96.31 174 SER A O 1
ATOM 1381 N N . THR A 1 175 ? 2.075 -3.764 0.516 1.00 96.19 175 THR A N 1
ATOM 1382 C CA . THR A 1 175 ? 2.557 -4.386 -0.727 1.00 96.19 175 THR A CA 1
ATOM 1383 C C . THR A 1 175 ? 2.677 -3.353 -1.839 1.00 96.19 175 THR A C 1
ATOM 1385 O O . THR A 1 175 ? 2.196 -2.232 -1.686 1.00 96.19 175 THR A O 1
ATOM 1388 N N . LEU A 1 176 ? 3.307 -3.724 -2.952 1.00 94.38 176 LEU A N 1
ATOM 1389 C CA . LEU A 1 176 ? 3.363 -2.868 -4.132 1.00 94.38 176 LEU A CA 1
ATOM 1390 C C . LEU A 1 176 ? 2.186 -3.145 -5.067 1.00 94.38 176 LEU A C 1
ATOM 1392 O O . LEU A 1 176 ? 1.771 -4.290 -5.269 1.00 94.38 176 LEU A O 1
ATOM 1396 N N . ARG A 1 177 ? 1.678 -2.083 -5.684 1.00 90.75 177 ARG A N 1
ATOM 1397 C CA . ARG A 1 177 ? 0.799 -2.152 -6.849 1.00 90.75 177 ARG A CA 1
ATOM 1398 C C . ARG A 1 177 ? 1.487 -1.489 -8.019 1.00 90.75 177 ARG A C 1
ATOM 1400 O O . ARG A 1 177 ? 2.110 -0.451 -7.858 1.00 90.75 177 ARG A O 1
ATOM 1407 N N . VAL A 1 178 ? 1.396 -2.137 -9.173 1.00 88.88 178 VAL A N 1
ATOM 1408 C CA . VAL A 1 178 ? 2.000 -1.645 -10.408 1.00 88.88 178 VAL A CA 1
ATOM 1409 C C . VAL A 1 178 ? 0.965 -0.810 -11.147 1.00 88.88 178 VAL A C 1
ATOM 1411 O O . VAL A 1 178 ? -0.144 -1.295 -11.379 1.00 88.88 178 VAL A O 1
ATOM 1414 N N . CYS A 1 179 ? 1.333 0.410 -11.523 1.00 81.75 179 CYS A N 1
ATOM 1415 C CA . CYS A 1 179 ? 0.618 1.210 -12.507 1.00 81.75 179 CYS A CA 1
ATOM 1416 C C . CYS A 1 179 ? 1.414 1.176 -13.816 1.00 81.75 179 CYS A C 1
ATOM 1418 O O . CYS A 1 179 ? 2.596 1.513 -13.860 1.00 81.75 179 CYS A O 1
ATOM 1420 N N . ASP A 1 180 ? 0.786 0.698 -14.887 1.00 66.62 180 ASP A N 1
ATOM 1421 C CA . ASP A 1 180 ? 1.439 0.513 -16.182 1.00 66.62 180 ASP A CA 1
ATOM 1422 C C . ASP A 1 180 ? 1.391 1.768 -17.060 1.00 66.62 180 ASP A C 1
ATOM 1424 O O . ASP A 1 180 ? 2.178 1.882 -17.997 1.00 66.62 180 ASP A O 1
ATOM 1428 N N . TYR A 1 181 ? 0.532 2.738 -16.747 1.00 66.19 181 TYR A N 1
ATOM 1429 C CA . TYR A 1 181 ? 0.196 3.820 -17.670 1.00 66.19 181 TYR A CA 1
ATOM 1430 C C . TYR A 1 181 ? 1.376 4.659 -18.143 1.00 66.19 181 TYR A C 1
ATOM 1432 O O . TYR A 1 181 ? 1.461 5.019 -19.315 1.00 66.19 181 TYR A O 1
ATOM 1440 N N . ILE A 1 182 ? 2.256 5.035 -17.229 1.00 59.34 182 ILE A N 1
ATOM 1441 C CA . ILE A 1 182 ? 3.141 6.161 -17.479 1.00 59.34 182 ILE A CA 1
ATOM 1442 C C . ILE A 1 182 ? 4.444 5.718 -18.172 1.00 59.34 182 ILE A C 1
ATOM 1444 O O . ILE A 1 182 ? 4.734 6.201 -19.264 1.00 59.34 182 ILE A O 1
ATOM 1448 N N . PRO A 1 183 ? 5.216 4.751 -17.646 1.00 64.31 183 PRO A N 1
ATOM 1449 C CA . PRO A 1 183 ? 6.468 4.362 -18.291 1.00 64.31 183 PRO A CA 1
ATOM 1450 C C . PRO A 1 183 ? 6.290 3.427 -19.494 1.00 64.31 183 PRO A C 1
ATOM 1452 O O . PRO A 1 183 ? 7.121 3.461 -20.402 1.00 64.31 183 PRO A O 1
ATOM 1455 N N . THR A 1 184 ? 5.241 2.595 -19.541 1.00 62.56 184 THR A N 1
ATOM 1456 C CA . THR A 1 184 ? 5.099 1.591 -20.620 1.00 62.56 184 THR A CA 1
ATOM 1457 C C . THR A 1 184 ? 4.577 2.173 -21.931 1.00 62.56 184 THR A C 1
ATOM 1459 O O . THR A 1 184 ? 4.889 1.651 -23.002 1.00 62.56 184 THR A O 1
ATOM 1462 N N . ASN A 1 185 ? 3.824 3.274 -21.867 1.00 70.56 185 ASN A N 1
ATOM 1463 C CA . ASN A 1 185 ? 3.347 3.969 -23.062 1.00 70.56 185 ASN A CA 1
ATOM 1464 C C . ASN A 1 185 ? 4.441 4.838 -23.698 1.00 70.56 185 ASN A C 1
ATOM 1466 O O . ASN A 1 185 ? 4.456 5.011 -24.916 1.00 70.56 185 ASN A O 1
ATOM 1470 N N . GLU A 1 186 ? 5.387 5.332 -22.895 1.00 82.94 186 GLU A N 1
ATOM 1471 C CA . GLU A 1 186 ? 6.523 6.134 -23.367 1.00 82.94 186 GLU A CA 1
ATOM 1472 C C . GLU A 1 186 ? 7.682 5.261 -23.871 1.00 82.94 186 GLU A C 1
ATOM 1474 O O . GLU A 1 186 ? 8.400 5.619 -24.810 1.00 82.94 186 GLU A O 1
ATOM 1479 N N . VAL A 1 187 ? 7.865 4.078 -23.273 1.00 85.31 187 VAL A N 1
ATOM 1480 C CA . VAL A 1 187 ? 8.919 3.127 -23.636 1.00 85.31 187 VAL A CA 1
ATOM 1481 C C . VAL A 1 187 ? 8.344 1.723 -23.773 1.00 85.31 187 VAL A C 1
ATOM 1483 O O . VAL A 1 187 ? 7.831 1.145 -22.823 1.00 85.31 187 VAL A O 1
ATOM 1486 N N . ASN A 1 188 ? 8.518 1.125 -24.954 1.00 88.19 188 ASN A N 1
ATOM 1487 C CA . ASN A 1 188 ? 8.075 -0.243 -25.213 1.00 88.19 188 ASN A CA 1
ATOM 1488 C C . ASN A 1 188 ? 8.919 -1.266 -24.424 1.00 88.19 188 ASN A C 1
ATOM 1490 O O . ASN A 1 188 ? 10.071 -1.547 -24.782 1.00 88.19 188 ASN A O 1
ATOM 1494 N N . ILE A 1 189 ? 8.334 -1.836 -23.371 1.00 89.31 189 ILE A N 1
ATOM 1495 C CA . ILE A 1 189 ? 8.923 -2.897 -22.547 1.00 89.31 189 ILE A CA 1
ATOM 1496 C C . ILE A 1 189 ? 8.315 -4.246 -22.979 1.00 89.31 189 ILE A C 1
ATOM 1498 O O . ILE A 1 189 ? 7.099 -4.417 -22.897 1.00 89.31 189 ILE A O 1
ATOM 1502 N N . PRO A 1 190 ? 9.119 -5.227 -23.436 1.00 92.00 190 PRO A N 1
ATOM 1503 C CA . PRO A 1 190 ? 8.623 -6.542 -23.825 1.00 92.00 190 PRO A CA 1
ATOM 1504 C C . PRO A 1 190 ? 7.933 -7.283 -22.666 1.00 92.00 190 PRO A C 1
ATOM 1506 O O . PRO A 1 190 ? 8.326 -7.101 -21.512 1.00 92.00 190 PRO A O 1
ATOM 1509 N N . PRO A 1 191 ? 6.985 -8.195 -22.959 1.00 91.31 191 PRO A N 1
ATOM 1510 C CA . PRO A 1 191 ? 6.224 -8.917 -21.935 1.00 91.31 191 PRO A CA 1
ATOM 1511 C C . PRO A 1 191 ? 7.073 -9.655 -20.890 1.00 91.31 191 PRO A C 1
ATOM 1513 O O . PRO A 1 191 ? 6.712 -9.666 -19.716 1.00 91.31 191 PRO A O 1
ATOM 1516 N N . ASP A 1 192 ? 8.204 -10.241 -21.290 1.00 94.81 192 ASP A N 1
ATOM 1517 C CA . ASP A 1 192 ? 9.085 -10.980 -20.375 1.00 94.81 192 ASP A CA 1
ATOM 1518 C C . ASP A 1 192 ? 9.717 -10.058 -19.321 1.00 94.81 192 ASP A C 1
ATOM 1520 O O . ASP A 1 192 ? 9.723 -10.374 -18.131 1.00 94.81 192 ASP A O 1
ATOM 1524 N N . ASP A 1 193 ? 10.181 -8.881 -19.748 1.00 94.69 193 ASP A N 1
ATOM 1525 C CA . ASP A 1 193 ? 10.745 -7.860 -18.863 1.00 94.69 193 ASP A CA 1
ATOM 1526 C C . ASP A 1 193 ? 9.643 -7.236 -17.988 1.00 94.69 193 ASP A C 1
ATOM 1528 O O . ASP A 1 193 ? 9.831 -7.038 -16.785 1.00 94.69 193 ASP A O 1
ATOM 1532 N N . TRP A 1 194 ? 8.458 -6.996 -18.561 1.00 91.88 194 TRP A N 1
ATOM 1533 C CA . TRP A 1 194 ? 7.303 -6.488 -17.818 1.00 91.88 194 TRP A CA 1
ATOM 1534 C C . TRP A 1 194 ? 6.828 -7.460 -16.734 1.00 91.88 194 TRP A C 1
ATOM 1536 O O . TRP A 1 194 ? 6.502 -7.045 -15.626 1.00 91.88 194 TRP A O 1
ATOM 1546 N N . SER A 1 195 ? 6.850 -8.764 -17.006 1.00 92.94 195 SER A N 1
ATOM 1547 C CA . SER A 1 195 ? 6.479 -9.790 -16.028 1.00 92.94 195 SER A CA 1
ATOM 1548 C C . SER A 1 195 ? 7.360 -9.746 -14.774 1.00 92.94 195 SER A C 1
ATOM 1550 O O . SER A 1 195 ? 6.865 -9.949 -13.663 1.00 92.94 195 SER A O 1
ATOM 1552 N N . ILE A 1 196 ? 8.649 -9.416 -14.921 1.00 94.81 196 ILE A N 1
ATOM 1553 C CA . ILE A 1 196 ? 9.566 -9.233 -13.788 1.00 94.81 196 ILE A CA 1
ATOM 1554 C C . ILE A 1 196 ? 9.151 -8.008 -12.963 1.00 94.81 196 ILE A C 1
ATOM 1556 O O . ILE A 1 196 ? 9.056 -8.104 -11.739 1.00 94.81 196 ILE A O 1
ATOM 1560 N N . ILE A 1 197 ? 8.855 -6.883 -13.622 1.00 92.44 197 ILE A N 1
ATOM 1561 C CA . ILE A 1 197 ? 8.384 -5.646 -12.975 1.00 92.44 197 ILE A CA 1
ATOM 1562 C C . ILE A 1 197 ? 7.064 -5.906 -12.227 1.00 92.44 197 ILE A C 1
ATOM 1564 O O . ILE A 1 197 ? 6.926 -5.557 -11.055 1.00 92.44 197 ILE A O 1
ATOM 1568 N N . ALA A 1 198 ? 6.110 -6.582 -12.861 1.00 91.88 198 ALA A N 1
ATOM 1569 C CA . ALA A 1 198 ? 4.767 -6.772 -12.325 1.00 91.88 198 ALA A CA 1
ATOM 1570 C C . ALA A 1 198 ? 4.672 -7.782 -11.168 1.00 91.88 198 ALA A C 1
ATOM 1572 O O . ALA A 1 198 ? 3.696 -7.743 -10.423 1.00 91.88 198 ALA A O 1
ATOM 1573 N N . ASN A 1 199 ? 5.647 -8.689 -11.010 1.00 93.12 199 ASN A N 1
ATOM 1574 C CA . ASN A 1 199 ? 5.494 -9.842 -10.110 1.00 93.12 199 ASN A CA 1
ATOM 1575 C C . ASN A 1 199 ? 6.655 -10.068 -9.121 1.00 93.12 199 ASN A C 1
ATOM 1577 O O . ASN A 1 199 ? 6.515 -10.858 -8.175 1.00 93.12 199 ASN A O 1
ATOM 1581 N N . ASN A 1 200 ? 7.816 -9.423 -9.303 1.00 95.81 200 ASN A N 1
ATOM 1582 C CA . ASN A 1 200 ? 9.010 -9.726 -8.505 1.00 95.81 200 ASN A CA 1
ATOM 1583 C C . ASN A 1 200 ? 9.177 -8.856 -7.242 1.00 95.81 200 ASN A C 1
ATOM 1585 O O . ASN A 1 200 ? 10.257 -8.345 -6.941 1.00 95.81 200 ASN A O 1
ATOM 1589 N N . PHE A 1 201 ? 8.103 -8.737 -6.463 1.00 95.75 201 PHE A N 1
ATOM 1590 C CA . PHE A 1 201 ? 8.090 -8.084 -5.153 1.00 95.75 201 PHE A CA 1
ATOM 1591 C C . PHE A 1 201 ? 7.393 -8.948 -4.090 1.00 95.75 201 PHE A C 1
ATOM 1593 O O . PHE A 1 201 ? 6.737 -9.947 -4.402 1.00 95.75 201 PHE A O 1
ATOM 1600 N N . VAL A 1 202 ? 7.602 -8.604 -2.822 1.00 96.19 202 VAL A N 1
ATOM 1601 C CA . VAL A 1 202 ? 6.994 -9.220 -1.639 1.00 96.19 202 VAL A CA 1
ATOM 1602 C C . VAL A 1 202 ? 6.039 -8.250 -0.960 1.00 96.19 202 VAL A C 1
ATOM 1604 O O . VAL A 1 202 ? 6.076 -7.048 -1.205 1.00 96.19 202 VAL A O 1
ATOM 1607 N N . SER A 1 203 ? 5.223 -8.780 -0.058 1.00 96.88 203 SER A N 1
ATOM 1608 C CA . SER A 1 203 ? 4.489 -7.978 0.915 1.00 96.88 203 SER A CA 1
ATOM 1609 C C . SER A 1 203 ? 5.257 -7.914 2.236 1.00 96.88 203 SER A C 1
ATOM 1611 O O . SER A 1 203 ? 6.004 -8.831 2.578 1.00 96.88 203 SER A O 1
ATOM 1613 N N . ILE A 1 204 ? 5.055 -6.837 2.987 1.00 97.12 204 ILE A N 1
ATOM 1614 C CA . ILE A 1 204 ? 5.602 -6.627 4.326 1.00 97.12 204 ILE A CA 1
ATOM 1615 C C . ILE A 1 204 ? 4.439 -6.635 5.318 1.00 97.12 204 ILE A C 1
ATOM 1617 O O . ILE A 1 204 ? 3.512 -5.834 5.200 1.00 97.12 204 ILE A O 1
ATOM 1621 N N . GLU A 1 205 ? 4.501 -7.525 6.306 1.00 97.06 205 GLU A N 1
ATOM 1622 C CA . GLU A 1 205 ? 3.569 -7.520 7.434 1.00 97.06 205 GLU A CA 1
ATOM 1623 C C . GLU A 1 205 ? 3.937 -6.422 8.433 1.00 97.06 205 GLU A C 1
ATOM 1625 O O . GLU A 1 205 ? 5.100 -6.263 8.828 1.00 97.06 205 GLU A O 1
ATOM 1630 N N . LEU A 1 206 ? 2.922 -5.675 8.854 1.00 97.62 206 LEU A N 1
ATOM 1631 C CA . LEU A 1 206 ? 3.033 -4.583 9.800 1.00 97.62 206 LEU A CA 1
ATOM 1632 C C . LEU A 1 206 ? 2.168 -4.880 11.028 1.00 97.62 206 LEU A C 1
ATOM 1634 O O . LEU A 1 206 ? 0.942 -4.898 10.955 1.00 97.62 206 LEU A O 1
ATOM 1638 N N . GLU A 1 207 ? 2.815 -5.083 12.170 1.00 97.38 207 GLU A N 1
ATOM 1639 C CA . GLU A 1 207 ? 2.154 -5.346 13.449 1.00 97.38 207 GLU A CA 1
ATOM 1640 C C . GLU A 1 207 ? 1.679 -4.027 14.072 1.00 97.38 207 GLU A C 1
ATOM 1642 O O . GLU A 1 207 ? 2.435 -3.051 14.137 1.00 97.38 207 GLU A O 1
ATOM 1647 N N . TYR A 1 208 ? 0.448 -3.998 14.586 1.00 97.31 208 TYR A N 1
ATOM 1648 C CA . TYR A 1 208 ? -0.076 -2.836 15.301 1.00 97.31 208 TYR A CA 1
ATOM 1649 C C . TYR A 1 208 ? 0.336 -2.810 16.783 1.00 97.31 208 TYR A C 1
ATOM 1651 O O . TYR A 1 208 ? -0.087 -3.641 17.590 1.00 97.31 208 TYR A O 1
ATOM 1659 N N . ASP A 1 209 ? 1.109 -1.798 17.179 1.00 97.00 209 ASP A N 1
ATOM 1660 C CA . ASP A 1 209 ? 1.463 -1.523 18.571 1.00 97.00 209 ASP A CA 1
ATOM 1661 C C . ASP A 1 209 ? 0.338 -0.735 19.258 1.00 97.00 209 ASP A C 1
ATOM 1663 O O . ASP A 1 209 ? 0.219 0.482 19.112 1.00 97.00 209 ASP A O 1
ATOM 1667 N N . LYS A 1 210 ? -0.474 -1.433 20.058 1.00 96.06 210 LYS A N 1
ATOM 1668 C CA . LYS A 1 210 ? -1.635 -0.868 20.776 1.00 96.06 210 LYS A CA 1
ATOM 1669 C C . LYS A 1 210 ? -1.271 0.155 21.854 1.00 96.06 210 LYS A C 1
ATOM 1671 O O . LYS A 1 210 ? -2.144 0.905 22.298 1.00 96.06 210 LYS A O 1
ATOM 1676 N N . THR A 1 211 ? -0.024 0.159 22.323 1.00 96.00 211 THR A N 1
ATOM 1677 C CA . THR A 1 211 ? 0.466 1.107 23.329 1.00 96.00 211 THR A CA 1
ATOM 1678 C C . THR A 1 211 ? 0.930 2.389 22.652 1.00 96.00 211 THR A C 1
ATOM 1680 O O . THR A 1 211 ? 0.601 3.483 23.104 1.00 96.00 211 THR A O 1
ATOM 1683 N N . ARG A 1 212 ? 1.675 2.259 21.548 1.00 96.50 212 ARG A N 1
ATOM 1684 C CA . ARG A 1 212 ? 2.193 3.393 20.768 1.00 96.50 212 ARG A CA 1
ATOM 1685 C C . ARG A 1 212 ? 1.220 3.905 19.705 1.00 96.50 212 ARG A C 1
ATOM 1687 O O . ARG A 1 212 ? 1.497 4.942 19.113 1.00 96.50 212 ARG A O 1
ATOM 1694 N N . LYS A 1 213 ? 0.112 3.194 19.484 1.00 96.19 213 LYS A N 1
ATOM 1695 C CA . LYS A 1 213 ? -0.942 3.473 18.497 1.00 96.19 213 LYS A CA 1
ATOM 1696 C C . LYS A 1 213 ? -0.430 3.552 17.054 1.00 96.19 213 LYS A C 1
ATOM 1698 O O . LYS A 1 213 ? -0.941 4.336 16.257 1.00 96.19 213 LYS A O 1
ATOM 1703 N N . LYS A 1 214 ? 0.586 2.752 16.723 1.00 97.12 214 LYS A N 1
ATOM 1704 C CA . LYS A 1 214 ? 1.253 2.781 15.414 1.00 97.12 214 LYS A CA 1
ATOM 1705 C C . LYS A 1 214 ? 1.654 1.401 14.926 1.00 97.12 214 LYS A C 1
ATOM 1707 O O . LYS A 1 214 ? 1.847 0.487 15.722 1.00 97.12 214 LYS A O 1
ATOM 1712 N N . PHE A 1 215 ? 1.826 1.276 13.622 1.00 97.75 215 PHE A N 1
ATOM 1713 C CA . PHE A 1 215 ? 2.341 0.083 12.979 1.00 97.75 215 PHE A CA 1
ATOM 1714 C C . PHE A 1 21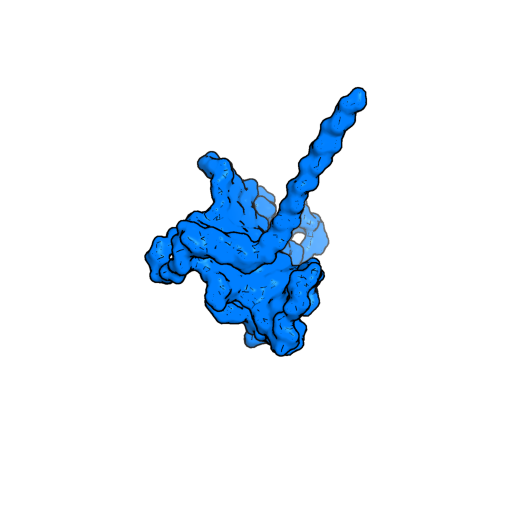5 ? 3.868 0.044 13.025 1.00 97.75 215 PHE A C 1
ATOM 1716 O O . PHE A 1 215 ? 4.553 1.069 12.974 1.00 97.75 215 PHE A O 1
ATOM 1723 N N . LYS A 1 216 ? 4.414 -1.165 13.105 1.00 96.56 216 LYS A N 1
ATOM 1724 C CA . LYS A 1 216 ? 5.848 -1.439 12.998 1.00 96.56 216 LYS A CA 1
ATOM 1725 C C . LYS A 1 216 ? 6.058 -2.626 12.071 1.00 96.56 216 LYS A C 1
ATOM 1727 O O . LYS A 1 216 ? 5.227 -3.529 12.017 1.00 96.56 216 LYS A O 1
ATOM 1732 N N . LYS A 1 217 ? 7.185 -2.634 11.365 1.00 94.44 217 LYS A N 1
ATOM 1733 C CA . LYS A 1 217 ? 7.606 -3.811 10.609 1.00 94.44 217 LYS A CA 1
ATOM 1734 C C . LYS A 1 217 ? 7.806 -4.983 11.573 1.00 94.44 217 LYS A C 1
ATOM 1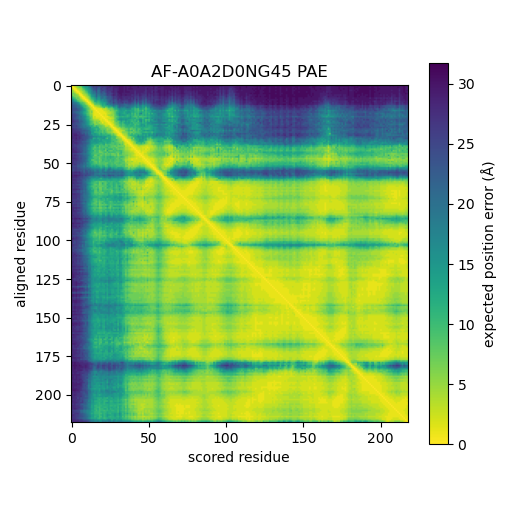736 O O . LYS A 1 217 ? 8.411 -4.791 12.632 1.00 94.44 217 LYS A O 1
ATOM 1741 N N . ARG A 1 218 ? 7.260 -6.140 11.206 1.00 87.88 218 ARG A N 1
ATOM 1742 C CA . ARG A 1 218 ? 7.459 -7.391 11.936 1.00 87.88 218 ARG A CA 1
ATOM 1743 C C . ARG A 1 218 ? 8.889 -7.916 11.794 1.00 87.88 218 ARG A C 1
ATOM 1745 O O . ARG A 1 218 ? 9.501 -7.695 10.722 1.00 87.88 218 ARG A O 1
#

Foldseek 3Di:
DDDDPPPPPPPPPQPVLNVLVVVCVVPPADDPPPDDPQDWHRHVVQQKTWHWDAPDDVGKIKIKIKGWDAAPQRKIKIKIWIWIDPVQDIDIDIWIWIQDNVNPDIGTDDCVLAEDDDALVVFFLDCLLVVLVVVCVVQCCVQPDHVPDDVSNVSVQFWDWHWDADPHDAKIKTHIQGGCPGSCVSDPDDPVSVCCNHPRTHIWIWHQDSHSRHTDTD

Sequence (218 aa):
MILLFSIHTPGFSQNILEALTLKDELFGEYVEGEATSTDTIIDLRNGYYEAYASLGAGDKTILRQAAIFHNQDGSRTLGISITSYDFVCYNYETHFYEIPKSRDSMRMLMSEDILPDLSIRAFLKDTSVLSVLNKYLPALQKSYLGPSATIDEVLSEIYDIVYLLPQRGTDLISTLRVCDYIPTNEVNIPPDDWSIIANNFVSIELEYDKTRKKFKKR

Secondary structure (DSSP, 8-state):
---------------HHHHHHHHHHHH-S--TTT--TTSPEEETTTTEEEEEEE-STTPPEEEEEEEEEE-TTS-EEEEEEEEEE-SS-EEEEEEEEEE-TT-S--EEEPHHHHSPP--GGGGBSSSHHHHHHHHHHHHHIIIII-TT--HHHHHHHHEEEEEE--SSSSPEEEEEEE--HHHHHHS---HHHHHHHHH-B--EEEEEETTTTEEEE-

Mean predicted aligned error: 9.74 Å

pLDDT: mean 80.59, std 18.28, range [29.56, 97.75]

Organism: Flavilitoribacter nigricans (strain ATCC 23147 / DSM 23189 / NBRC 102662 / NCIMB 1420 / SS-2) (NCBI:txid1122177)

Nearest PDB structures (foldseek):
  5yvf-assembly3_C  TM=5.270E-01  e=1.976E+00  Arabidopsis thaliana
  5yvf-assembly2_B  TM=5.242E-01  e=2.333E+00  Arabidopsis thaliana
  6dhx-assembly3_C  TM=2.618E-01  e=7.453E+00  Streptococcus intermedius B196